Protein AF-A0A2M8NII6-F1 (afdb_monomer_lite)

Radius of gyration: 24.96 Å; chains: 1; bounding box: 70×50×50 Å

Secondary structure (DSSP, 8-state):
-GGGTS-GGG--HHHHHHHHHHHHHHHHHHHHHHHTTSTTHHHHHHHHHHHHHHHHHHHTT--GGGGGS-HHHHHHHHHHHHHHHHHHHHHHHHHHHGGGT--HHHHHHHHHHHHHHHHHHHHHHHHHHHHTTGGGGTS----GGGGHHHHHHHHHHHHHHHHHHHHHHHHHHHHT-S-HHHHHHHHHHHHHHHHS-HHHHHHIIIIIHHHH-GGGGSS-HHHHHHHHHHHHHHHHHHHHHHHH--

Structure (mmCIF, N/CA/C/O backbone):
data_AF-A0A2M8NII6-F1
#
_entry.id   AF-A0A2M8NII6-F1
#
loop_
_atom_site.group_PDB
_atom_site.id
_atom_site.type_symbol
_atom_site.label_atom_id
_atom_site.label_alt_id
_atom_site.label_comp_id
_atom_site.label_asym_id
_atom_site.label_entity_id
_atom_site.label_seq_id
_atom_site.pdbx_PDB_ins_code
_atom_site.Cartn_x
_atom_site.Cartn_y
_atom_site.Cartn_z
_atom_site.occupancy
_atom_site.B_iso_or_equiv
_atom_site.auth_seq_id
_atom_site.auth_comp_id
_atom_site.auth_asym_id
_atom_site.auth_atom_id
_atom_site.pdbx_PDB_model_num
ATOM 1 N N . MET A 1 1 ? 27.270 12.440 -13.859 1.00 38.19 1 MET A N 1
ATOM 2 C CA . MET A 1 1 ? 28.424 11.593 -14.243 1.00 38.19 1 MET A CA 1
ATOM 3 C C . MET A 1 1 ? 28.030 10.166 -14.643 1.00 38.19 1 MET A C 1
ATOM 5 O O . MET A 1 1 ? 28.652 9.638 -15.544 1.00 38.19 1 MET A O 1
ATOM 9 N N . MET A 1 2 ? 26.971 9.567 -14.076 1.00 32.81 2 MET A N 1
ATOM 10 C CA . MET A 1 2 ? 26.449 8.246 -14.499 1.00 32.81 2 MET A CA 1
ATOM 11 C C . MET A 1 2 ? 25.798 8.265 -15.907 1.00 32.81 2 MET A C 1
ATOM 13 O O . MET A 1 2 ? 25.946 7.318 -16.668 1.00 32.81 2 MET A O 1
ATOM 17 N N . LEU A 1 3 ? 25.188 9.396 -16.294 1.00 35.91 3 LEU A N 1
ATOM 18 C CA . LEU A 1 3 ? 24.653 9.671 -17.644 1.00 35.91 3 LEU A CA 1
ATOM 19 C C . LEU A 1 3 ? 25.730 9.808 -18.741 1.00 35.91 3 LEU A C 1
ATOM 21 O O . LEU A 1 3 ? 25.425 9.625 -19.911 1.00 35.91 3 LEU A O 1
ATOM 25 N N . LEU A 1 4 ? 26.981 10.114 -18.371 1.00 36.88 4 LEU A N 1
ATOM 26 C CA . LEU A 1 4 ? 28.088 10.316 -19.321 1.00 36.88 4 LEU A CA 1
ATOM 27 C C . LEU A 1 4 ? 28.862 9.026 -19.634 1.00 36.88 4 LEU A C 1
ATOM 29 O O . LEU A 1 4 ? 29.634 9.011 -20.582 1.00 36.88 4 LEU A O 1
ATOM 33 N N . ILE A 1 5 ? 28.666 7.957 -18.852 1.00 45.66 5 ILE A N 1
ATOM 34 C CA . ILE A 1 5 ? 29.439 6.709 -18.985 1.00 45.66 5 ILE A CA 1
ATOM 35 C C . ILE A 1 5 ? 28.657 5.625 -19.748 1.00 45.66 5 ILE A C 1
ATOM 37 O O . ILE A 1 5 ? 29.276 4.799 -20.407 1.00 45.66 5 ILE A O 1
ATOM 41 N N . TYR A 1 6 ? 27.318 5.624 -19.705 1.00 39.75 6 TYR A N 1
ATOM 42 C CA . TYR A 1 6 ? 26.514 4.512 -20.248 1.00 39.75 6 TYR A CA 1
ATOM 43 C C . TYR A 1 6 ? 25.748 4.801 -21.545 1.00 39.75 6 TYR A C 1
ATOM 45 O O . TYR A 1 6 ? 25.212 3.869 -22.140 1.00 39.75 6 TYR A O 1
ATOM 53 N N . GLY A 1 7 ? 25.704 6.052 -22.014 1.00 37.12 7 GLY A N 1
ATOM 54 C CA . GLY A 1 7 ? 24.855 6.422 -23.148 1.00 37.12 7 GLY A CA 1
ATOM 55 C C . GLY A 1 7 ? 23.359 6.240 -22.844 1.00 37.12 7 GLY A C 1
ATOM 56 O O . GLY A 1 7 ? 22.943 5.493 -21.960 1.00 37.12 7 GLY A O 1
ATOM 57 N N . ALA A 1 8 ? 22.511 6.950 -23.578 1.00 43.69 8 ALA A N 1
ATOM 58 C CA . ALA A 1 8 ? 21.056 6.934 -23.405 1.00 43.69 8 ALA A CA 1
ATOM 59 C C . ALA A 1 8 ? 20.386 5.554 -23.626 1.00 43.69 8 ALA A C 1
ATOM 61 O O . ALA A 1 8 ? 19.213 5.382 -23.309 1.00 43.69 8 ALA A O 1
ATOM 62 N N . ASN A 1 9 ? 21.123 4.554 -24.120 1.00 43.19 9 ASN A N 1
ATOM 63 C CA . ASN A 1 9 ? 20.592 3.272 -24.594 1.00 43.19 9 ASN A CA 1
ATOM 64 C C . ASN A 1 9 ? 20.471 2.173 -23.514 1.00 43.19 9 ASN A C 1
ATOM 66 O O . ASN A 1 9 ? 20.241 1.018 -23.859 1.00 43.19 9 ASN A O 1
ATOM 70 N N . GLY A 1 10 ? 20.635 2.492 -22.221 1.00 49.53 10 GLY A N 1
ATOM 71 C CA . GLY A 1 10 ? 20.706 1.487 -21.140 1.00 49.53 10 GLY A CA 1
ATOM 72 C C . GLY A 1 10 ? 19.879 1.758 -19.876 1.00 49.53 10 GLY A C 1
ATOM 73 O O . GLY A 1 10 ? 19.982 1.002 -18.909 1.00 49.53 10 GLY A O 1
ATOM 74 N N . LEU A 1 11 ? 19.070 2.821 -19.830 1.00 55.56 11 LEU A N 1
ATOM 75 C CA . LEU A 1 11 ? 18.251 3.126 -18.651 1.00 55.56 11 LEU A CA 1
ATOM 76 C C . LEU A 1 11 ? 16.942 2.333 -18.694 1.00 55.56 11 LEU A C 1
ATOM 78 O O . LEU A 1 11 ? 15.955 2.774 -19.268 1.00 55.56 11 LEU A O 1
ATOM 82 N N . SER A 1 12 ? 16.923 1.161 -18.060 1.00 64.81 12 SER A N 1
ATOM 83 C CA . SER A 1 12 ? 15.667 0.442 -17.826 1.00 64.81 12 SER A CA 1
ATOM 84 C C . SER A 1 12 ? 14.739 1.254 -16.906 1.00 64.81 12 SER A C 1
ATOM 86 O O . SER A 1 12 ? 15.209 2.004 -16.043 1.00 64.81 12 SER A O 1
ATOM 88 N N . ALA A 1 13 ? 13.418 1.073 -17.031 1.00 57.84 13 ALA A N 1
ATOM 89 C CA . ALA A 1 13 ? 12.435 1.710 -16.144 1.00 57.84 13 ALA A CA 1
ATOM 90 C C . ALA A 1 13 ? 12.724 1.433 -14.653 1.00 57.84 13 ALA A C 1
ATOM 92 O O . ALA A 1 13 ? 12.541 2.305 -13.803 1.00 57.84 13 ALA A O 1
ATOM 93 N N . LEU A 1 14 ? 13.259 0.245 -14.350 1.00 62.16 14 LEU A N 1
ATOM 94 C CA . LEU A 1 14 ? 13.720 -0.134 -13.017 1.00 62.16 14 LEU A CA 1
ATOM 95 C C . LEU A 1 14 ? 14.895 0.740 -12.552 1.00 62.16 14 LEU A C 1
ATOM 97 O O . LEU A 1 14 ? 14.869 1.264 -11.443 1.00 62.16 14 LEU A O 1
ATOM 101 N N . THR A 1 15 ? 15.904 0.951 -13.399 1.00 65.38 15 THR A N 1
ATOM 102 C CA . THR A 1 15 ? 17.062 1.805 -13.087 1.00 65.38 15 THR A CA 1
ATOM 103 C C . THR A 1 15 ? 16.638 3.253 -12.837 1.00 65.38 15 THR A C 1
ATOM 105 O O . THR A 1 15 ? 17.117 3.881 -11.892 1.00 65.38 15 THR A O 1
ATOM 108 N N . LEU A 1 16 ? 15.700 3.775 -13.631 1.00 66.19 16 LEU A N 1
ATOM 109 C CA . LEU A 1 16 ? 15.151 5.118 -13.441 1.00 66.19 16 LEU A CA 1
ATOM 110 C C . LEU A 1 16 ? 14.383 5.236 -12.114 1.00 66.19 16 LEU A C 1
ATOM 112 O O . LEU A 1 16 ? 14.631 6.163 -11.342 1.00 66.19 16 LEU A O 1
ATOM 116 N N . ALA A 1 17 ? 13.503 4.276 -11.813 1.00 65.75 17 ALA A N 1
ATOM 117 C CA . ALA A 1 17 ? 12.752 4.238 -10.558 1.00 65.75 17 ALA A CA 1
ATOM 118 C C . ALA A 1 17 ? 13.680 4.179 -9.333 1.00 65.75 17 ALA A C 1
ATOM 120 O O . ALA A 1 17 ? 13.477 4.884 -8.345 1.00 65.75 17 ALA A O 1
ATOM 121 N N . LEU A 1 18 ? 14.748 3.388 -9.423 1.00 67.81 18 LEU A N 1
ATOM 122 C CA . LEU A 1 18 ? 15.762 3.258 -8.385 1.00 67.81 18 LEU A CA 1
ATOM 123 C C . LEU A 1 18 ? 16.564 4.552 -8.170 1.00 67.81 18 LEU A C 1
ATOM 125 O O . LEU A 1 18 ? 16.834 4.924 -7.025 1.00 67.81 18 LEU A O 1
ATOM 129 N N . ILE A 1 19 ? 16.901 5.276 -9.242 1.00 72.31 19 ILE A N 1
ATOM 130 C CA . ILE A 1 19 ? 17.541 6.596 -9.149 1.00 72.31 19 ILE A CA 1
ATOM 131 C C . ILE A 1 19 ? 16.606 7.592 -8.458 1.00 72.31 19 ILE A C 1
ATOM 133 O O . ILE A 1 19 ? 17.029 8.259 -7.516 1.00 72.31 19 ILE A O 1
ATOM 137 N N . LEU A 1 20 ? 15.333 7.659 -8.860 1.00 71.38 20 LEU A N 1
ATOM 138 C CA . LEU A 1 20 ? 14.335 8.521 -8.214 1.00 71.38 20 LEU A CA 1
ATOM 139 C C . LEU A 1 20 ? 14.178 8.180 -6.726 1.00 71.38 20 LEU A C 1
ATOM 141 O O . LEU A 1 20 ? 14.131 9.075 -5.884 1.00 71.38 20 LEU A O 1
ATOM 145 N N . ALA A 1 21 ? 14.207 6.897 -6.369 1.00 73.88 21 ALA A N 1
ATOM 146 C CA . ALA A 1 21 ? 14.148 6.477 -4.976 1.00 73.88 21 ALA A CA 1
ATOM 147 C C . ALA A 1 21 ? 15.325 7.017 -4.134 1.00 73.88 21 ALA A C 1
ATOM 149 O O . ALA A 1 21 ? 15.148 7.267 -2.944 1.00 73.88 21 ALA A O 1
ATOM 150 N N . ARG A 1 22 ? 16.523 7.233 -4.706 1.00 76.75 22 ARG A N 1
ATOM 151 C CA . ARG A 1 22 ? 17.685 7.779 -3.963 1.00 76.75 22 ARG A CA 1
ATOM 152 C C . ARG A 1 22 ? 17.477 9.219 -3.556 1.00 76.75 22 ARG A C 1
ATOM 154 O O . ARG A 1 22 ? 17.779 9.606 -2.432 1.00 76.75 22 ARG A O 1
ATOM 161 N N . PHE A 1 23 ? 16.928 10.007 -4.467 1.00 76.94 23 PHE A N 1
ATOM 162 C CA . PHE A 1 23 ? 16.553 11.366 -4.140 1.00 76.94 23 PHE A CA 1
ATOM 163 C C . PHE A 1 23 ? 15.460 11.341 -3.062 1.00 76.94 23 PHE A C 1
ATOM 165 O O . PHE A 1 23 ? 15.526 12.130 -2.118 1.00 76.94 23 PHE A O 1
ATOM 172 N N . ALA A 1 24 ? 14.457 10.447 -3.170 1.00 77.75 24 ALA A N 1
ATOM 173 C CA . ALA A 1 24 ? 13.318 10.398 -2.232 1.00 77.75 24 ALA A CA 1
ATOM 174 C C . ALA A 1 24 ? 13.811 10.124 -0.814 1.00 77.75 24 ALA A C 1
ATOM 176 O O . ALA A 1 24 ? 13.427 10.797 0.145 1.00 77.75 24 ALA A O 1
ATOM 177 N N . TRP A 1 25 ? 14.758 9.200 -0.716 1.00 84.44 25 TRP A N 1
ATOM 178 C CA . TRP A 1 25 ? 15.456 8.856 0.504 1.00 84.44 25 TRP A CA 1
ATOM 179 C C . TRP A 1 25 ? 16.172 10.048 1.170 1.00 84.44 25 TRP A C 1
ATOM 181 O O . TRP A 1 25 ? 16.123 10.171 2.393 1.00 84.44 25 TRP A O 1
ATOM 191 N N . VAL A 1 26 ? 16.748 10.993 0.412 1.00 83.31 26 VAL A N 1
ATOM 192 C CA . VAL A 1 26 ? 17.356 12.218 0.983 1.00 83.31 26 VAL A CA 1
ATOM 193 C C . VAL A 1 26 ? 16.315 13.096 1.692 1.00 83.31 26 VAL A C 1
ATOM 195 O O . VAL A 1 26 ? 16.591 13.647 2.761 1.00 83.31 26 VAL A O 1
ATOM 198 N N . GLY A 1 27 ? 15.100 13.193 1.146 1.00 77.31 27 GLY A N 1
ATOM 199 C CA . GLY A 1 27 ? 13.988 13.896 1.796 1.00 77.31 27 GLY A CA 1
ATOM 200 C C . GLY A 1 27 ? 13.570 13.229 3.111 1.00 77.31 27 GLY A C 1
ATOM 201 O O . GLY A 1 27 ? 13.405 13.902 4.132 1.00 77.31 27 GLY A O 1
ATOM 202 N N . TRP A 1 28 ? 13.490 11.896 3.115 1.00 77.69 28 TRP A N 1
ATOM 203 C CA . TRP A 1 28 ? 13.227 11.111 4.324 1.00 77.69 28 TRP A CA 1
ATOM 204 C C . TRP A 1 28 ? 14.335 11.245 5.369 1.00 77.69 28 TRP A C 1
ATOM 206 O O . TRP A 1 28 ? 14.037 11.335 6.556 1.00 77.69 28 TRP A O 1
ATOM 216 N N . MET A 1 29 ? 15.598 11.339 4.950 1.00 81.25 29 MET A N 1
ATOM 217 C CA . MET A 1 29 ? 16.730 11.599 5.841 1.00 81.25 29 MET A CA 1
ATOM 218 C C . MET A 1 29 ? 16.644 12.958 6.528 1.00 81.25 29 MET A C 1
ATOM 220 O O . MET A 1 29 ? 16.848 13.052 7.739 1.00 81.25 29 MET A O 1
ATOM 224 N N . PHE A 1 30 ? 16.297 14.007 5.782 1.00 82.69 30 PHE A N 1
ATOM 225 C CA . PHE A 1 30 ? 16.064 15.333 6.351 1.00 82.69 30 PHE A CA 1
ATOM 226 C C . PHE A 1 30 ? 14.940 15.305 7.397 1.00 82.69 30 PHE A C 1
ATOM 228 O O . PHE A 1 30 ? 15.119 15.775 8.523 1.00 82.69 30 PHE A O 1
ATOM 235 N N . TYR A 1 31 ? 13.806 14.685 7.057 1.00 77.81 31 TYR A N 1
ATOM 236 C CA . TYR A 1 31 ? 12.663 14.541 7.960 1.00 77.81 31 TYR A CA 1
ATOM 237 C C . TYR A 1 31 ? 12.987 13.702 9.208 1.00 77.81 31 TYR A C 1
ATOM 239 O O . TYR A 1 31 ? 12.616 14.071 10.327 1.00 77.81 31 TYR A O 1
ATOM 247 N N . ALA A 1 32 ? 13.711 12.593 9.047 1.00 80.31 32 ALA A N 1
ATOM 248 C CA . ALA A 1 32 ? 14.165 11.764 10.158 1.00 80.31 32 ALA A CA 1
ATOM 249 C C . ALA A 1 32 ? 15.108 12.548 11.085 1.00 80.31 32 ALA A C 1
ATOM 251 O O . ALA A 1 32 ? 14.956 12.499 12.305 1.00 80.31 32 ALA A O 1
ATOM 252 N N . GLY A 1 33 ? 16.007 13.358 10.515 1.00 82.50 33 GLY A N 1
ATOM 253 C CA . GLY A 1 33 ? 16.862 14.284 11.256 1.00 82.50 33 GLY A CA 1
ATOM 254 C C . GLY A 1 33 ? 16.076 15.280 12.114 1.00 82.50 33 GLY A C 1
ATOM 255 O O . GLY A 1 33 ? 16.355 15.427 13.306 1.00 82.50 33 GLY A O 1
ATOM 256 N N . MET A 1 34 ? 15.030 15.907 11.557 1.00 80.94 34 MET A N 1
ATOM 257 C CA . MET A 1 34 ? 14.148 16.812 12.315 1.00 80.94 34 MET A CA 1
ATOM 258 C C . MET A 1 34 ? 13.532 16.122 13.540 1.00 80.94 34 MET A C 1
ATOM 260 O O . MET A 1 34 ? 13.453 16.711 14.623 1.00 80.94 34 MET A O 1
ATOM 264 N N . ASN A 1 35 ? 13.152 14.852 13.397 1.00 77.81 35 ASN A N 1
ATOM 265 C CA . ASN A 1 35 ? 12.430 14.096 14.416 1.00 77.81 35 ASN A CA 1
ATOM 266 C C . ASN A 1 35 ? 13.320 13.257 15.348 1.00 77.81 35 ASN A C 1
ATOM 268 O O . ASN A 1 35 ? 12.792 12.673 16.288 1.00 77.81 35 ASN A O 1
ATOM 272 N N . ALA A 1 36 ? 14.643 13.238 15.159 1.00 80.69 36 ALA A N 1
ATOM 273 C CA . ALA A 1 36 ? 15.571 12.307 15.815 1.00 80.69 36 ALA A CA 1
ATOM 274 C C . ALA A 1 36 ? 15.535 12.251 17.363 1.00 80.69 36 ALA A C 1
ATOM 276 O O . ALA A 1 36 ? 15.846 11.205 17.921 1.00 80.69 36 ALA A O 1
ATOM 277 N N . ASN A 1 37 ? 15.133 13.321 18.069 1.00 77.31 37 ASN A N 1
ATOM 278 C CA . ASN A 1 37 ? 15.063 13.332 19.547 1.00 77.31 37 ASN A CA 1
ATOM 279 C C . ASN A 1 37 ? 13.667 12.994 20.090 1.00 77.31 37 ASN A C 1
ATOM 281 O O . ASN A 1 37 ? 13.455 13.052 21.299 1.00 77.31 37 ASN A O 1
ATOM 285 N N . ARG A 1 38 ? 12.690 12.693 19.228 1.00 78.25 38 ARG A N 1
ATOM 286 C CA . ARG A 1 38 ? 11.402 12.158 19.683 1.00 78.25 38 ARG A CA 1
ATOM 287 C C . ARG A 1 38 ? 11.586 10.704 20.143 1.00 78.25 38 ARG A C 1
ATOM 289 O O . ARG A 1 38 ? 12.510 10.052 19.659 1.00 78.25 38 ARG A O 1
ATOM 296 N N . PRO A 1 39 ? 10.694 10.158 20.991 1.00 76.81 39 PRO A N 1
ATOM 297 C CA . PRO A 1 39 ? 10.817 8.790 21.513 1.00 76.81 39 PRO A CA 1
ATOM 298 C C . PRO A 1 39 ? 11.000 7.715 20.426 1.00 76.81 39 PRO A C 1
ATOM 300 O O . PRO A 1 39 ? 11.724 6.750 20.626 1.00 76.81 39 PRO A O 1
ATOM 303 N N . TYR A 1 40 ? 10.399 7.920 19.249 1.00 74.12 40 TYR A N 1
ATOM 304 C CA . TYR A 1 40 ? 10.501 7.028 18.083 1.00 74.12 40 TYR A CA 1
ATOM 305 C C . TYR A 1 40 ? 11.499 7.506 17.010 1.00 74.12 40 TYR A C 1
ATOM 307 O O . TYR A 1 40 ? 11.707 6.843 15.996 1.00 74.12 40 TYR A O 1
ATOM 315 N N . GLY A 1 41 ? 12.099 8.683 17.196 1.00 70.12 41 GLY A N 1
ATOM 316 C CA . GLY A 1 41 ? 12.867 9.391 16.174 1.00 70.12 41 GLY A CA 1
ATOM 317 C C . GLY A 1 41 ? 14.231 8.782 15.875 1.00 70.12 41 GLY A C 1
ATOM 318 O O . GLY A 1 41 ? 14.629 8.713 14.714 1.00 70.12 41 GLY A O 1
ATOM 319 N N . SER A 1 42 ? 14.934 8.313 16.904 1.00 73.81 42 SER A N 1
ATOM 320 C CA . SER A 1 42 ? 16.237 7.653 16.764 1.00 73.81 42 SER A CA 1
ATOM 321 C C . SER A 1 42 ? 16.116 6.315 16.031 1.00 73.81 42 SER A C 1
ATOM 323 O O . SER A 1 42 ? 16.909 6.032 15.134 1.00 73.81 42 SER A O 1
ATOM 325 N N . GLY A 1 43 ? 15.072 5.538 16.342 1.00 74.31 43 GLY A N 1
ATOM 326 C CA . GLY A 1 43 ? 14.735 4.301 15.633 1.00 74.31 43 GLY A CA 1
ATOM 327 C C . GLY A 1 43 ? 14.349 4.549 14.173 1.00 74.31 43 GLY A C 1
ATOM 328 O O . GLY A 1 43 ? 14.838 3.857 13.283 1.00 74.31 43 GLY A O 1
ATOM 329 N N . ALA A 1 44 ? 13.545 5.583 13.902 1.00 70.56 44 ALA A N 1
ATOM 330 C CA . ALA A 1 44 ? 13.194 5.972 12.537 1.00 70.56 44 ALA A CA 1
ATOM 331 C C . ALA A 1 44 ? 14.426 6.406 11.722 1.00 70.56 44 ALA A C 1
ATOM 333 O O . ALA A 1 44 ? 14.585 5.982 10.581 1.00 70.56 44 ALA A O 1
ATOM 334 N N . LEU A 1 45 ? 15.333 7.196 12.308 1.00 76.00 45 LEU A N 1
ATOM 335 C CA . LEU A 1 45 ? 16.582 7.597 11.657 1.00 76.00 45 LEU A CA 1
ATOM 336 C C . LEU A 1 45 ? 17.476 6.389 11.348 1.00 76.00 45 LEU A C 1
ATOM 338 O O . LEU A 1 45 ? 17.973 6.276 10.230 1.00 76.00 45 LEU A O 1
ATOM 342 N N . ALA A 1 46 ? 17.639 5.466 12.300 1.00 78.81 46 ALA A N 1
ATOM 343 C CA . ALA A 1 46 ? 18.391 4.230 12.089 1.00 78.81 46 ALA A CA 1
ATOM 344 C C . ALA A 1 46 ? 17.778 3.369 10.969 1.00 78.81 46 ALA A C 1
ATOM 346 O O . ALA A 1 46 ? 18.504 2.874 10.106 1.00 78.81 46 ALA A O 1
ATOM 347 N N . GLY A 1 47 ? 16.447 3.256 10.928 1.00 74.12 47 GLY A N 1
ATOM 348 C CA . GLY A 1 47 ? 15.727 2.555 9.865 1.00 74.12 47 GLY A CA 1
ATOM 349 C C . GLY A 1 47 ? 15.930 3.191 8.487 1.00 74.12 47 GLY A C 1
ATOM 350 O O . GLY A 1 47 ? 16.221 2.489 7.520 1.00 74.12 47 GLY A O 1
ATOM 351 N N . VAL A 1 48 ? 15.855 4.522 8.389 1.00 76.81 48 VAL A N 1
ATOM 352 C CA . VAL A 1 48 ? 16.094 5.242 7.128 1.00 76.81 48 VAL A CA 1
ATOM 353 C C . VAL A 1 48 ? 17.558 5.103 6.685 1.00 76.81 48 VAL A C 1
ATOM 355 O O . VAL A 1 48 ? 17.801 4.878 5.501 1.00 76.81 48 VAL A O 1
ATOM 358 N N . ILE A 1 49 ? 18.540 5.138 7.598 1.00 81.69 49 ILE A N 1
ATOM 359 C CA . ILE A 1 49 ? 19.952 4.832 7.280 1.00 81.69 49 ILE A CA 1
ATOM 360 C C . ILE A 1 49 ? 20.085 3.420 6.698 1.00 81.69 49 ILE A C 1
ATOM 362 O O . ILE A 1 49 ? 20.660 3.262 5.620 1.00 81.69 49 ILE A O 1
ATOM 366 N N . ALA A 1 50 ? 19.527 2.411 7.371 1.00 80.06 50 ALA A N 1
ATOM 367 C CA . ALA A 1 50 ? 19.605 1.019 6.934 1.00 80.06 50 ALA A CA 1
ATOM 368 C C . ALA A 1 50 ? 18.992 0.817 5.538 1.00 80.06 50 ALA A C 1
ATOM 370 O O . ALA A 1 50 ? 19.613 0.195 4.677 1.00 80.06 50 ALA A O 1
ATOM 371 N N . LEU A 1 51 ? 17.826 1.421 5.277 1.00 74.81 51 LEU A N 1
ATOM 372 C CA . LEU A 1 51 ? 17.185 1.399 3.959 1.00 74.81 51 LEU A CA 1
ATOM 373 C C . LEU A 1 51 ? 18.073 2.008 2.868 1.00 74.81 51 LEU A C 1
ATOM 375 O O . LEU A 1 51 ? 18.147 1.463 1.771 1.00 74.81 51 LEU A O 1
ATOM 379 N N . GLY A 1 52 ? 18.790 3.092 3.167 1.00 76.75 52 GLY A N 1
ATOM 380 C CA . GLY A 1 52 ? 19.702 3.727 2.211 1.00 76.75 52 GLY A CA 1
ATOM 381 C C . GLY A 1 52 ? 20.931 2.894 1.878 1.00 76.75 52 GLY A C 1
ATOM 382 O O . GLY A 1 52 ? 21.384 2.885 0.732 1.00 76.75 52 GLY A O 1
ATOM 383 N N . VAL A 1 53 ? 21.457 2.161 2.863 1.00 79.94 53 VAL A N 1
ATOM 384 C CA . VAL A 1 53 ? 22.558 1.211 2.654 1.00 79.94 53 VAL A CA 1
ATOM 385 C C . VAL A 1 53 ? 22.091 0.052 1.775 1.00 79.94 53 VAL A C 1
ATOM 387 O O . VAL A 1 53 ? 22.718 -0.224 0.755 1.00 79.94 53 VAL A O 1
ATOM 390 N N . VAL A 1 54 ? 20.951 -0.564 2.106 1.00 78.38 54 VAL A N 1
ATOM 391 C CA . VAL A 1 54 ? 20.357 -1.657 1.315 1.00 78.38 54 VAL A CA 1
ATOM 392 C C . VAL A 1 54 ? 20.065 -1.201 -0.113 1.00 78.38 54 VAL A C 1
ATOM 394 O O . VAL A 1 54 ? 20.425 -1.872 -1.075 1.00 78.38 54 VAL A O 1
ATOM 397 N N . GLN A 1 55 ? 19.477 -0.019 -0.272 1.00 71.19 55 GLN A N 1
ATOM 398 C CA . GLN A 1 55 ? 19.209 0.559 -1.579 1.00 71.19 55 GLN A CA 1
ATOM 399 C C . GLN A 1 55 ? 20.505 0.825 -2.362 1.00 71.19 55 GLN A C 1
ATOM 401 O O . GLN A 1 55 ? 20.570 0.540 -3.553 1.00 71.19 55 GLN A O 1
ATOM 406 N N . SER A 1 56 ? 21.556 1.341 -1.723 1.00 76.50 56 SER A N 1
ATOM 407 C CA . SER A 1 56 ? 22.848 1.560 -2.390 1.00 76.50 56 SER A CA 1
ATOM 408 C C . SER A 1 56 ? 23.458 0.249 -2.881 1.00 76.50 56 SER A C 1
ATOM 410 O O . SER A 1 56 ? 23.986 0.210 -3.992 1.00 76.50 56 SER A O 1
ATOM 412 N N . ILE A 1 57 ? 23.303 -0.823 -2.100 1.00 74.50 57 ILE A N 1
ATOM 413 C CA . ILE A 1 57 ? 23.746 -2.167 -2.466 1.00 74.50 57 ILE A CA 1
ATOM 414 C C . ILE A 1 57 ? 22.999 -2.686 -3.697 1.00 74.50 57 ILE A C 1
ATOM 416 O O . ILE A 1 57 ? 23.632 -3.134 -4.651 1.00 74.50 57 ILE A O 1
ATOM 420 N N . LEU A 1 58 ? 21.670 -2.575 -3.699 1.00 69.00 58 LEU A N 1
ATOM 421 C CA . LEU A 1 58 ? 20.821 -3.063 -4.787 1.00 69.00 58 LEU A CA 1
ATOM 422 C C . LEU A 1 58 ? 21.004 -2.266 -6.086 1.00 69.00 58 LEU A C 1
ATOM 424 O O . LEU A 1 58 ? 21.008 -2.846 -7.163 1.00 69.00 58 LEU A O 1
ATOM 428 N N . ILE A 1 59 ? 21.162 -0.942 -6.005 1.00 70.00 59 ILE A N 1
ATOM 429 C CA . ILE A 1 59 ? 21.229 -0.083 -7.200 1.00 70.00 59 ILE A CA 1
ATOM 430 C C . ILE A 1 59 ? 22.590 -0.161 -7.884 1.00 70.00 59 ILE A C 1
ATOM 432 O O . ILE A 1 59 ? 22.658 -0.188 -9.110 1.00 70.00 59 ILE A O 1
ATOM 436 N N . GLU A 1 60 ? 23.674 -0.174 -7.109 1.00 73.94 60 GLU A N 1
ATOM 437 C CA . GLU A 1 60 ? 25.023 -0.270 -7.678 1.00 73.94 60 GLU A CA 1
ATOM 438 C C . GLU A 1 60 ? 25.475 -1.726 -7.867 1.00 73.94 60 GLU A C 1
ATOM 440 O O . GLU A 1 60 ? 26.604 -1.964 -8.294 1.00 73.94 60 GLU A O 1
ATOM 445 N N . ASN A 1 61 ? 24.617 -2.709 -7.561 1.00 74.19 61 ASN A N 1
ATOM 446 C CA . ASN A 1 61 ? 24.965 -4.132 -7.546 1.00 74.19 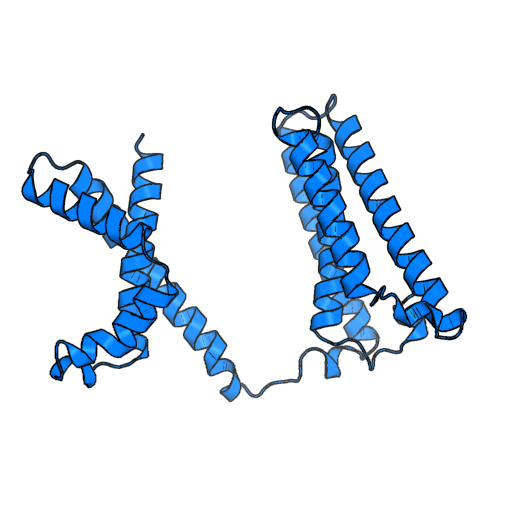61 ASN A CA 1
ATOM 447 C C . ASN A 1 61 ? 26.252 -4.398 -6.737 1.00 74.19 61 ASN A C 1
ATOM 449 O O . ASN A 1 61 ? 27.170 -5.082 -7.201 1.00 74.19 61 ASN A O 1
ATOM 453 N N . VAL A 1 62 ? 26.328 -3.819 -5.532 1.00 76.25 62 VAL A N 1
ATOM 454 C CA . VAL A 1 62 ? 27.457 -3.940 -4.592 1.00 76.25 62 VAL A CA 1
ATOM 455 C C . VAL A 1 62 ? 27.438 -5.349 -3.985 1.00 76.25 62 VAL A C 1
ATOM 457 O O . VAL A 1 62 ? 26.936 -5.560 -2.887 1.00 76.25 62 VAL A O 1
ATOM 460 N N . THR A 1 63 ? 27.940 -6.337 -4.718 1.00 78.88 63 THR A N 1
ATOM 461 C CA . THR A 1 63 ? 28.038 -7.745 -4.300 1.00 78.88 63 THR A CA 1
ATOM 462 C C . THR A 1 63 ? 29.482 -8.166 -4.018 1.00 78.88 63 THR A C 1
ATOM 464 O O . THR A 1 63 ? 30.425 -7.519 -4.468 1.00 78.88 63 THR A O 1
ATOM 467 N N . LEU A 1 64 ? 29.679 -9.265 -3.281 1.00 75.94 64 LEU A N 1
ATOM 468 C CA . LEU A 1 64 ? 31.023 -9.783 -2.977 1.00 75.94 64 LEU A CA 1
ATOM 469 C C . LEU A 1 64 ? 31.820 -10.121 -4.251 1.00 75.94 64 LEU A C 1
ATOM 471 O O . LEU A 1 64 ? 33.027 -9.893 -4.299 1.00 75.94 64 LEU A O 1
ATOM 475 N N . ASP A 1 65 ? 31.129 -10.540 -5.310 1.00 79.50 65 ASP A N 1
ATOM 476 C CA . ASP A 1 65 ? 31.726 -10.873 -6.606 1.00 79.50 65 ASP A CA 1
ATOM 477 C C . ASP A 1 65 ? 32.198 -9.638 -7.389 1.00 79.50 65 ASP A C 1
ATOM 479 O O . ASP A 1 65 ? 32.907 -9.763 -8.384 1.00 79.50 65 ASP A O 1
ATOM 483 N N . MET A 1 66 ? 31.869 -8.412 -6.958 1.00 80.12 66 MET A N 1
ATOM 484 C CA . MET A 1 66 ? 32.319 -7.209 -7.671 1.00 80.12 66 MET A CA 1
ATOM 485 C C . MET A 1 66 ? 33.843 -7.075 -7.676 1.00 80.12 66 MET A C 1
ATOM 487 O O . MET A 1 66 ? 34.407 -6.500 -8.605 1.00 80.12 66 MET A O 1
ATOM 491 N N . PHE A 1 67 ? 34.505 -7.562 -6.622 1.00 83.12 67 PHE A N 1
ATOM 492 C CA . PHE A 1 67 ? 35.947 -7.410 -6.449 1.00 83.12 67 PHE A CA 1
ATOM 493 C C . PHE A 1 67 ? 36.735 -8.350 -7.363 1.00 83.12 67 PHE A C 1
ATOM 495 O O . PHE A 1 67 ? 37.939 -8.169 -7.523 1.00 83.12 67 PHE A O 1
ATOM 502 N N . SER A 1 68 ? 36.059 -9.309 -8.006 1.00 86.50 68 SER A N 1
ATOM 503 C CA . SER A 1 68 ? 36.643 -10.119 -9.072 1.00 86.50 68 SER A CA 1
ATOM 504 C C . SER A 1 68 ? 36.708 -9.374 -10.414 1.00 86.50 68 SER A C 1
ATOM 506 O O . SER A 1 68 ? 37.300 -9.884 -11.362 1.00 86.50 68 SER A O 1
ATOM 508 N N . GLN A 1 69 ? 36.083 -8.196 -10.524 1.00 86.94 69 GLN A N 1
ATOM 509 C CA . GLN A 1 69 ? 36.050 -7.378 -11.738 1.00 86.94 69 GLN A CA 1
ATOM 510 C C . GLN A 1 69 ? 37.145 -6.293 -11.722 1.00 86.94 69 GLN A C 1
ATOM 512 O O . GLN A 1 69 ? 37.610 -5.890 -10.650 1.00 86.94 69 GLN A O 1
ATOM 517 N N . PRO A 1 70 ? 37.545 -5.759 -12.894 1.00 90.31 70 PRO A N 1
ATOM 518 C CA . PRO A 1 70 ? 38.507 -4.663 -12.976 1.00 90.31 70 PRO A CA 1
ATOM 519 C C . PRO A 1 70 ? 38.095 -3.438 -12.145 1.00 90.31 70 PRO A C 1
ATOM 521 O O . PRO A 1 70 ? 36.918 -3.081 -12.071 1.00 90.31 70 PRO A O 1
ATOM 524 N N . ILE A 1 71 ? 39.083 -2.739 -11.573 1.00 82.31 71 ILE A N 1
ATOM 525 C CA . ILE A 1 71 ? 38.854 -1.609 -10.652 1.00 82.31 71 ILE A CA 1
ATOM 526 C C . ILE A 1 71 ? 38.007 -0.482 -11.250 1.00 82.31 71 ILE A C 1
ATOM 528 O O . ILE A 1 71 ? 37.189 0.113 -10.552 1.00 82.31 71 ILE A O 1
ATOM 532 N N . GLY A 1 72 ? 38.126 -0.234 -12.557 1.00 79.75 72 GLY A N 1
ATOM 533 C CA . GLY A 1 72 ? 37.320 0.767 -13.261 1.00 79.75 72 GLY A CA 1
ATOM 534 C C . GLY A 1 72 ? 35.815 0.476 -13.254 1.00 79.75 72 GLY A C 1
ATOM 535 O O . GLY A 1 72 ? 35.019 1.390 -13.451 1.00 79.75 72 GLY A O 1
ATOM 536 N N . THR A 1 73 ? 35.412 -0.768 -12.987 1.00 77.88 73 THR A N 1
ATOM 537 C CA . THR A 1 73 ? 34.010 -1.199 -13.003 1.00 77.88 73 THR A CA 1
ATOM 538 C C . THR A 1 73 ? 33.337 -1.025 -11.642 1.00 77.88 73 THR A C 1
ATOM 540 O O . THR A 1 73 ? 32.189 -0.581 -11.584 1.00 77.88 73 THR A O 1
ATOM 543 N N . TRP A 1 74 ? 34.028 -1.340 -10.541 1.00 82.06 74 TRP A N 1
ATOM 544 C CA . TRP A 1 74 ? 33.451 -1.283 -9.191 1.00 82.06 74 TRP A CA 1
ATOM 545 C C . TRP A 1 74 ? 33.806 -0.011 -8.410 1.00 82.06 74 TRP A C 1
ATOM 547 O O . TRP A 1 74 ? 33.019 0.424 -7.569 1.00 82.06 74 TRP A O 1
ATOM 557 N N . LEU A 1 75 ? 34.935 0.645 -8.694 1.00 81.38 75 LEU A N 1
ATOM 558 C CA . LEU A 1 75 ? 35.345 1.845 -7.957 1.00 81.38 75 LEU A CA 1
ATOM 559 C C . LEU A 1 75 ? 34.339 3.009 -8.096 1.00 81.38 75 LEU A C 1
ATOM 561 O O . LEU A 1 75 ? 33.964 3.582 -7.070 1.00 81.38 75 LEU A O 1
ATOM 565 N N . PRO A 1 76 ? 33.811 3.337 -9.296 1.00 82.44 76 PRO A N 1
ATOM 566 C CA . PRO A 1 76 ? 32.806 4.395 -9.434 1.00 82.44 76 PRO A CA 1
ATOM 567 C C . PRO A 1 76 ? 31.503 4.100 -8.679 1.00 82.44 76 PRO A C 1
ATOM 569 O O . PRO A 1 76 ? 30.872 5.023 -8.165 1.00 82.44 76 PRO A O 1
ATOM 572 N N . ARG A 1 77 ? 31.128 2.817 -8.588 1.00 80.88 77 ARG A N 1
ATOM 573 C CA . ARG A 1 77 ? 29.934 2.318 -7.888 1.00 80.88 77 ARG A CA 1
ATOM 574 C C . ARG A 1 77 ? 30.047 2.474 -6.371 1.00 80.88 77 ARG A C 1
ATOM 576 O O . ARG A 1 77 ? 29.090 2.855 -5.705 1.00 80.88 77 ARG A O 1
ATOM 583 N N . LEU A 1 78 ? 31.234 2.236 -5.810 1.00 82.56 78 LEU A N 1
ATOM 584 C CA . LEU A 1 78 ? 31.487 2.516 -4.395 1.00 82.56 78 LEU A CA 1
ATOM 585 C C . LEU A 1 78 ? 31.483 4.020 -4.118 1.00 82.56 78 LEU A C 1
ATOM 587 O O . LEU A 1 78 ? 30.837 4.465 -3.171 1.00 82.56 78 LEU A O 1
ATOM 591 N N . ILE A 1 79 ? 32.150 4.815 -4.961 1.00 83.56 79 ILE A N 1
ATOM 592 C CA . ILE A 1 79 ? 32.188 6.277 -4.811 1.00 83.56 79 ILE A CA 1
ATOM 593 C C . ILE A 1 79 ? 30.770 6.862 -4.825 1.00 83.56 79 ILE A C 1
ATOM 595 O O . ILE A 1 79 ? 30.451 7.701 -3.983 1.00 83.56 79 ILE A O 1
ATOM 599 N N . SER A 1 80 ? 29.898 6.410 -5.733 1.00 79.62 80 SER A N 1
ATOM 600 C CA . SER A 1 80 ? 28.507 6.869 -5.775 1.00 79.62 80 SER A CA 1
ATOM 601 C C . SER A 1 80 ? 27.716 6.441 -4.535 1.00 79.62 80 SER A C 1
ATOM 603 O O . SER A 1 80 ? 27.008 7.275 -3.969 1.00 79.62 80 SER A O 1
ATOM 605 N N . ALA A 1 81 ? 27.854 5.195 -4.068 1.00 82.94 81 ALA A N 1
ATOM 606 C CA . ALA A 1 81 ? 27.198 4.717 -2.849 1.00 82.94 81 ALA A CA 1
ATOM 607 C C . ALA A 1 81 ? 27.590 5.559 -1.620 1.00 82.94 81 ALA A C 1
ATOM 609 O O . ALA A 1 81 ? 26.722 6.040 -0.886 1.00 82.94 81 ALA A O 1
ATOM 610 N N . PHE A 1 82 ? 28.886 5.821 -1.432 1.00 84.75 82 PHE A N 1
ATOM 611 C CA . PHE A 1 82 ? 29.371 6.667 -0.339 1.00 84.75 82 PHE A CA 1
ATOM 612 C C . PHE A 1 82 ? 28.941 8.130 -0.486 1.00 84.75 82 PHE A C 1
ATOM 614 O O . PHE A 1 82 ? 28.583 8.759 0.511 1.00 84.75 82 PHE A O 1
ATOM 621 N N . ALA A 1 83 ? 28.916 8.670 -1.707 1.00 85.19 83 ALA A N 1
ATOM 622 C CA . ALA A 1 83 ? 28.439 10.027 -1.959 1.00 85.19 83 ALA A CA 1
ATOM 623 C C . ALA A 1 83 ? 26.963 10.189 -1.564 1.00 85.19 83 ALA A C 1
ATOM 625 O O . ALA A 1 83 ? 26.610 11.148 -0.877 1.00 85.19 83 ALA A O 1
ATOM 626 N N . TRP A 1 84 ? 26.108 9.229 -1.928 1.00 82.62 84 TRP A N 1
ATOM 627 C CA . TRP A 1 84 ? 24.693 9.244 -1.551 1.00 82.62 84 TRP A CA 1
ATOM 628 C C . TRP A 1 84 ? 24.492 9.127 -0.043 1.00 82.62 84 TRP A C 1
ATOM 630 O O . TRP A 1 84 ? 23.730 9.911 0.524 1.00 82.62 84 TRP A O 1
ATOM 640 N N . LEU A 1 85 ? 25.226 8.237 0.630 1.00 84.75 85 LEU A N 1
ATOM 641 C CA . LEU A 1 85 ? 25.209 8.157 2.093 1.00 84.75 85 LEU A CA 1
ATOM 642 C C . LEU A 1 85 ? 25.641 9.480 2.740 1.00 84.75 85 LEU A C 1
ATOM 644 O O . LEU A 1 85 ? 24.987 9.951 3.672 1.00 84.75 85 LEU A O 1
ATOM 648 N N . GLY A 1 86 ? 26.684 10.123 2.209 1.00 84.88 86 GLY A N 1
ATOM 649 C CA . GLY A 1 86 ? 27.148 11.435 2.661 1.00 84.88 86 GLY A CA 1
ATOM 650 C C . GLY A 1 86 ? 26.085 12.529 2.520 1.00 84.88 86 GLY A C 1
ATOM 651 O O . GLY A 1 86 ? 25.849 13.281 3.468 1.00 84.88 86 GLY A O 1
ATOM 652 N N . ILE A 1 87 ? 25.392 12.581 1.378 1.00 85.69 87 ILE A N 1
ATOM 653 C CA . ILE A 1 87 ? 24.281 13.517 1.134 1.00 85.69 87 ILE A CA 1
ATOM 654 C C . ILE A 1 87 ? 23.133 13.266 2.121 1.00 85.69 87 ILE A C 1
ATOM 656 O O . ILE A 1 87 ? 22.603 14.217 2.697 1.00 85.69 87 ILE A O 1
ATOM 660 N N . GLY A 1 88 ? 22.779 12.002 2.369 1.00 83.88 88 GLY A N 1
ATOM 661 C CA . GLY A 1 88 ? 21.749 11.631 3.343 1.00 83.88 88 GLY A CA 1
ATOM 662 C C . GLY A 1 88 ? 22.098 12.060 4.769 1.00 83.88 88 GLY A C 1
ATOM 663 O O . GLY A 1 88 ? 21.289 12.697 5.441 1.00 83.88 88 GLY A O 1
ATOM 664 N N . VAL A 1 89 ? 23.328 11.796 5.220 1.00 85.88 89 VAL A N 1
ATOM 665 C CA . VAL A 1 89 ? 23.809 12.224 6.547 1.00 85.88 89 VAL A CA 1
ATOM 666 C C . VAL A 1 89 ? 23.829 13.748 6.662 1.00 85.88 89 VAL A C 1
ATOM 668 O O . VAL A 1 89 ? 23.430 14.298 7.690 1.00 85.88 89 VAL A O 1
ATOM 671 N N . PHE A 1 90 ? 24.254 14.453 5.612 1.00 85.81 90 PHE A N 1
ATOM 672 C CA . PHE A 1 90 ? 24.215 15.912 5.573 1.00 85.81 90 PHE A CA 1
ATOM 673 C C . PHE A 1 90 ? 22.780 16.447 5.683 1.00 85.81 90 PHE A C 1
ATOM 675 O O . PHE A 1 90 ? 22.523 17.357 6.475 1.00 85.81 90 PHE A O 1
ATOM 682 N N . ALA A 1 91 ? 21.836 15.850 4.953 1.00 83.25 91 ALA A N 1
ATOM 683 C CA . ALA A 1 91 ? 20.421 16.192 5.023 1.00 83.25 91 ALA A CA 1
ATOM 684 C C . ALA A 1 91 ? 19.846 15.944 6.428 1.00 83.25 91 ALA A C 1
ATOM 686 O O . ALA A 1 91 ? 19.201 16.830 6.986 1.00 83.25 91 ALA A O 1
ATOM 687 N N . ALA A 1 92 ? 20.153 14.804 7.053 1.00 83.94 92 ALA A N 1
ATOM 688 C CA . ALA A 1 92 ? 19.733 14.500 8.421 1.00 83.94 92 ALA A CA 1
ATOM 689 C C . ALA A 1 92 ? 20.299 15.499 9.446 1.00 83.94 92 ALA A C 1
ATOM 691 O O . ALA A 1 92 ? 19.567 15.990 10.306 1.00 83.94 92 ALA A O 1
ATOM 692 N N . ARG A 1 93 ? 21.580 15.879 9.326 1.00 84.06 93 ARG A N 1
ATOM 693 C CA . ARG A 1 93 ? 22.202 16.908 10.182 1.00 84.06 93 ARG A CA 1
ATOM 694 C C . ARG A 1 93 ? 21.542 18.274 10.006 1.00 84.06 93 ARG A C 1
ATOM 696 O O . ARG A 1 93 ? 21.272 18.959 10.991 1.00 84.06 93 ARG A O 1
ATOM 703 N N . ARG A 1 94 ? 21.241 18.668 8.765 1.00 82.75 94 ARG A N 1
ATOM 704 C CA . ARG A 1 94 ? 20.499 19.906 8.477 1.00 82.75 94 ARG A CA 1
ATOM 705 C C . ARG A 1 94 ? 19.093 19.873 9.072 1.00 82.75 94 ARG A C 1
ATOM 707 O O . ARG A 1 94 ? 18.684 20.867 9.661 1.00 82.75 94 ARG A O 1
ATOM 714 N N . GLY A 1 95 ? 18.396 18.741 8.981 1.00 77.75 95 GLY A N 1
ATOM 715 C CA . GLY A 1 95 ? 17.086 18.546 9.601 1.00 77.75 95 GLY A CA 1
ATOM 716 C C . GLY A 1 95 ? 17.132 18.659 11.126 1.00 77.75 95 GLY A C 1
ATOM 717 O O . GLY A 1 95 ? 16.317 19.364 11.717 1.00 77.75 95 GLY A O 1
ATOM 718 N N . ALA A 1 96 ? 18.124 18.037 11.770 1.00 80.44 96 ALA A N 1
ATOM 719 C CA . ALA A 1 96 ? 18.308 18.108 13.221 1.00 80.44 96 ALA A CA 1
ATOM 720 C C . ALA A 1 96 ? 18.567 19.545 13.711 1.00 80.44 96 ALA A C 1
ATOM 722 O O . ALA A 1 96 ? 17.984 19.972 14.708 1.00 80.44 96 ALA A O 1
ATOM 723 N N . ASN A 1 97 ? 19.377 20.311 12.973 1.00 78.75 97 ASN A N 1
ATOM 724 C CA . ASN A 1 97 ? 19.700 21.706 13.293 1.00 78.75 97 ASN A CA 1
ATOM 725 C C . ASN A 1 97 ? 18.555 22.685 12.980 1.00 78.75 97 ASN A C 1
ATOM 727 O O . ASN A 1 97 ? 18.477 23.747 13.588 1.00 78.75 97 ASN A O 1
ATOM 731 N N . ALA A 1 98 ? 17.642 22.336 12.068 1.00 70.06 98 ALA A N 1
ATOM 732 C CA . ALA A 1 98 ? 16.470 23.151 11.742 1.00 70.06 98 ALA A CA 1
ATOM 733 C C . ALA A 1 98 ? 15.389 23.133 12.844 1.00 70.06 98 ALA A C 1
ATOM 735 O O . ALA A 1 98 ? 14.422 23.889 12.774 1.00 70.06 98 ALA A O 1
ATOM 736 N N . ARG A 1 99 ? 15.538 22.295 13.880 1.00 64.50 99 ARG A N 1
ATOM 737 C CA . ARG A 1 99 ? 14.509 22.056 14.900 1.00 64.50 99 ARG A CA 1
ATOM 738 C C . ARG A 1 99 ? 14.154 23.288 15.743 1.00 64.50 99 ARG A C 1
ATOM 740 O O . ARG A 1 99 ? 12.995 23.438 16.108 1.00 64.50 99 ARG A O 1
ATOM 747 N N . SER A 1 100 ? 15.116 24.155 16.060 1.00 57.75 100 SER A N 1
ATOM 748 C CA . SER A 1 100 ? 14.892 25.313 16.945 1.00 57.75 100 SER A CA 1
ATOM 749 C C . SER A 1 100 ? 14.303 26.541 16.240 1.00 57.75 100 SER A C 1
ATOM 751 O O . SER A 1 100 ? 13.844 27.458 16.913 1.00 57.75 100 SER A O 1
ATOM 753 N N . ALA A 1 101 ? 14.291 26.567 14.902 1.00 56.41 101 ALA A N 1
ATOM 754 C CA . ALA A 1 101 ? 13.903 27.739 14.110 1.00 56.41 101 ALA A CA 1
ATOM 755 C C . ALA A 1 101 ? 12.507 27.637 13.464 1.00 56.41 101 ALA A C 1
ATOM 757 O O . ALA A 1 101 ? 12.014 28.607 12.887 1.00 56.41 101 ALA A O 1
ATOM 758 N N . VAL A 1 102 ? 11.856 26.473 13.518 1.00 54.56 102 VAL A N 1
ATOM 759 C CA . VAL A 1 102 ? 10.687 26.188 12.677 1.00 54.56 102 VAL A CA 1
ATOM 760 C C . VAL A 1 102 ? 9.398 26.219 13.503 1.00 54.56 102 VAL A C 1
ATOM 762 O O . VAL A 1 102 ? 8.978 25.224 14.083 1.00 54.56 102 VAL A O 1
ATOM 765 N N . ARG A 1 103 ? 8.731 27.382 13.502 1.00 59.91 103 ARG A N 1
ATOM 766 C CA . ARG A 1 103 ? 7.270 27.477 13.699 1.00 59.91 103 ARG A CA 1
ATOM 767 C C . ARG A 1 103 ? 6.578 26.592 12.650 1.00 59.91 103 ARG A C 1
ATOM 769 O O . ARG A 1 103 ? 7.016 26.572 11.502 1.00 59.91 103 ARG A O 1
ATOM 776 N N . GLU A 1 104 ? 5.481 25.922 13.001 1.00 59.94 104 GLU A N 1
ATOM 777 C CA . GLU A 1 104 ? 4.738 24.975 12.137 1.00 59.94 104 GLU A CA 1
ATOM 778 C C . GLU A 1 104 ? 4.431 25.515 10.718 1.00 59.94 104 GLU A C 1
ATOM 780 O O . GLU A 1 104 ? 4.475 24.772 9.738 1.00 59.94 104 GLU A O 1
ATOM 785 N N . ALA A 1 105 ? 4.248 26.832 10.567 1.00 56.78 105 ALA A N 1
ATOM 786 C CA . ALA A 1 105 ? 4.048 27.496 9.274 1.00 56.78 105 ALA A CA 1
ATOM 787 C C . ALA A 1 105 ? 5.274 27.458 8.329 1.00 56.78 105 ALA A C 1
ATOM 789 O O . ALA A 1 105 ? 5.117 27.459 7.108 1.00 56.78 105 ALA A O 1
ATOM 790 N N . ILE A 1 106 ? 6.499 27.417 8.865 1.00 59.25 106 ILE A N 1
ATOM 791 C CA . ILE A 1 106 ? 7.739 27.295 8.079 1.00 59.25 106 ILE A CA 1
ATOM 792 C C . ILE A 1 106 ? 7.960 25.832 7.664 1.00 59.25 106 ILE A C 1
ATOM 794 O O . ILE A 1 106 ? 8.448 25.592 6.562 1.00 59.25 106 ILE A O 1
ATOM 798 N N . ALA A 1 107 ? 7.531 24.857 8.477 1.00 56.84 107 ALA A N 1
ATOM 799 C CA . ALA A 1 107 ? 7.604 23.433 8.133 1.00 56.84 107 ALA A CA 1
ATOM 800 C C . ALA A 1 107 ? 6.735 23.107 6.911 1.00 56.84 107 ALA A C 1
ATOM 802 O O . ALA A 1 107 ? 7.201 22.450 5.983 1.00 56.84 107 ALA A O 1
ATOM 803 N N . LEU A 1 108 ? 5.505 23.630 6.866 1.00 56.12 108 LEU A N 1
ATOM 804 C CA . LEU A 1 108 ? 4.614 23.464 5.716 1.00 56.12 108 LEU A CA 1
ATOM 805 C C . LEU A 1 108 ? 5.206 24.096 4.446 1.00 56.12 108 LEU A C 1
ATOM 807 O O . LEU A 1 108 ? 5.220 23.469 3.392 1.00 56.12 108 LEU A O 1
ATOM 811 N N . ARG A 1 109 ? 5.761 25.312 4.549 1.00 60.66 109 ARG A N 1
ATOM 812 C CA . ARG A 1 109 ? 6.433 25.994 3.427 1.00 60.66 109 ARG A CA 1
ATOM 813 C C . ARG A 1 109 ? 7.680 25.249 2.952 1.00 60.66 109 ARG A C 1
ATOM 815 O O . ARG A 1 109 ? 7.924 25.198 1.752 1.00 60.66 109 ARG A O 1
ATOM 822 N N . ALA A 1 110 ? 8.439 24.647 3.865 1.00 59.44 110 ALA A N 1
ATOM 823 C CA . ALA A 1 110 ? 9.596 23.822 3.536 1.00 59.44 110 ALA A CA 1
ATOM 824 C C . ALA A 1 110 ? 9.191 22.502 2.862 1.00 59.44 110 ALA A C 1
ATOM 826 O O . ALA A 1 110 ? 9.852 22.092 1.916 1.00 59.44 110 ALA A O 1
ATOM 827 N N . LEU A 1 111 ? 8.092 21.870 3.287 1.00 59.25 111 LEU A N 1
ATOM 828 C CA . LEU A 1 111 ? 7.544 20.669 2.645 1.00 59.25 111 LEU A CA 1
ATOM 829 C C . LEU A 1 111 ? 7.001 20.966 1.245 1.00 59.25 111 LEU A C 1
ATOM 831 O O . LEU A 1 111 ? 7.310 20.237 0.307 1.00 59.25 111 LEU A O 1
ATOM 835 N N . ILE A 1 112 ? 6.252 22.060 1.087 1.00 68.12 112 ILE A N 1
ATOM 836 C CA . ILE A 1 112 ? 5.774 22.522 -0.223 1.00 68.12 112 ILE A CA 1
ATOM 837 C C . ILE A 1 112 ? 6.969 22.872 -1.115 1.00 68.12 112 ILE A C 1
ATOM 839 O O . ILE A 1 112 ? 7.038 22.413 -2.249 1.00 68.12 112 ILE A O 1
ATOM 843 N N . GLY A 1 113 ? 7.945 23.621 -0.595 1.00 68.12 113 GLY A N 1
ATOM 844 C CA . GLY A 1 113 ? 9.167 23.968 -1.318 1.00 68.12 113 GLY A CA 1
ATOM 845 C C . GLY A 1 113 ? 9.960 22.734 -1.745 1.00 68.12 113 GLY A C 1
ATOM 846 O O . GLY A 1 113 ? 10.359 22.636 -2.900 1.00 68.12 113 GLY A O 1
ATOM 847 N N . ALA A 1 114 ? 10.120 21.753 -0.856 1.00 66.00 114 ALA A N 1
ATOM 848 C CA . ALA A 1 114 ? 10.752 20.480 -1.176 1.00 66.00 114 ALA A CA 1
ATOM 849 C C . ALA A 1 114 ? 9.967 19.711 -2.247 1.00 66.00 114 ALA A C 1
ATOM 851 O O . ALA A 1 114 ? 10.582 19.201 -3.176 1.00 66.00 114 ALA A O 1
ATOM 852 N N . GLY A 1 115 ? 8.632 19.675 -2.164 1.00 67.19 115 GLY A N 1
ATOM 853 C CA . GLY A 1 115 ? 7.761 19.056 -3.166 1.00 67.19 115 GLY A CA 1
ATOM 854 C C . GLY A 1 115 ? 7.852 19.722 -4.544 1.00 67.19 115 GLY A C 1
ATOM 855 O O . GLY A 1 115 ? 7.918 19.036 -5.561 1.00 67.19 115 GLY A O 1
ATOM 856 N N . LEU A 1 116 ? 7.931 21.054 -4.591 1.00 74.50 116 LEU A N 1
ATOM 857 C CA . LEU A 1 116 ? 8.097 21.816 -5.832 1.00 74.50 116 LEU A CA 1
ATOM 858 C C . LEU A 1 116 ? 9.485 21.620 -6.447 1.00 74.50 116 LEU A C 1
ATOM 860 O O . LEU A 1 116 ? 9.592 21.397 -7.650 1.00 74.50 116 LEU A O 1
ATOM 864 N N . VAL A 1 117 ? 10.543 21.647 -5.629 1.00 74.88 117 VAL A N 1
ATOM 865 C CA . VAL A 1 117 ? 11.911 21.326 -6.071 1.00 74.88 117 VAL A CA 1
ATOM 866 C C . VAL A 1 117 ? 11.961 19.905 -6.626 1.00 74.88 117 VAL A C 1
ATOM 868 O O . VAL A 1 117 ? 12.581 19.658 -7.655 1.00 74.88 117 VAL A O 1
ATOM 871 N N . TRP A 1 118 ? 11.248 18.981 -5.992 1.00 70.88 118 TRP A N 1
ATOM 872 C CA . TRP A 1 118 ? 11.099 17.613 -6.461 1.00 70.88 118 TRP A CA 1
ATOM 873 C C . TRP A 1 118 ? 10.444 17.488 -7.825 1.00 70.88 118 TRP A C 1
ATOM 875 O O . TRP A 1 118 ? 10.984 16.824 -8.710 1.00 70.88 118 TRP A O 1
ATOM 885 N N . LEU A 1 119 ? 9.297 18.138 -8.005 1.00 70.31 119 LEU A N 1
ATOM 886 C CA . LEU A 1 119 ? 8.610 18.176 -9.290 1.00 70.31 119 LEU A CA 1
ATOM 887 C C . LEU A 1 119 ? 9.503 18.800 -10.364 1.00 70.31 119 LEU A C 1
ATOM 889 O O . LEU A 1 119 ? 9.602 18.253 -11.457 1.00 70.31 119 LEU A O 1
ATOM 893 N N . ALA A 1 120 ? 10.217 19.880 -10.040 1.00 76.19 120 ALA A N 1
ATOM 894 C CA . ALA A 1 120 ? 11.155 20.518 -10.956 1.00 76.19 120 ALA A CA 1
ATOM 895 C C . ALA A 1 120 ? 12.320 19.590 -11.345 1.00 76.19 120 ALA A C 1
ATOM 897 O O . ALA A 1 120 ? 12.703 19.561 -12.511 1.00 76.19 120 ALA A O 1
ATOM 898 N N . ILE A 1 121 ? 12.851 18.794 -10.409 1.00 76.38 121 ILE A N 1
ATOM 899 C CA . ILE A 1 121 ? 13.888 17.790 -10.693 1.00 76.38 121 ILE A CA 1
ATOM 900 C C . ILE A 1 121 ? 13.339 16.684 -11.600 1.00 76.38 121 ILE A C 1
ATOM 902 O O . ILE A 1 121 ? 13.996 16.333 -12.575 1.00 76.38 121 ILE A O 1
ATOM 906 N N . ILE A 1 122 ? 12.142 16.156 -11.324 1.00 74.94 122 ILE A N 1
ATOM 907 C CA . ILE A 1 122 ? 11.513 15.120 -12.161 1.00 74.94 122 ILE A CA 1
ATOM 908 C C . ILE A 1 122 ? 11.274 15.653 -13.574 1.00 74.94 122 ILE A C 1
ATOM 910 O O . ILE A 1 122 ? 11.681 15.015 -14.542 1.00 74.94 122 ILE A O 1
ATOM 914 N N . ILE A 1 123 ? 10.678 16.841 -13.698 1.00 77.38 123 ILE A N 1
ATOM 915 C CA . ILE A 1 123 ? 10.429 17.491 -14.989 1.00 77.38 123 ILE A CA 1
ATOM 916 C C . ILE A 1 123 ? 11.753 17.760 -15.708 1.00 77.38 123 ILE A C 1
ATOM 918 O O . ILE A 1 123 ? 11.876 17.447 -16.885 1.00 77.38 123 ILE A O 1
ATOM 922 N N . GLY A 1 124 ? 12.767 18.272 -15.009 1.00 76.44 124 GLY A N 1
ATOM 923 C CA . GLY A 1 124 ? 14.090 18.530 -15.575 1.00 76.44 124 GLY A CA 1
ATOM 924 C C . GLY A 1 124 ? 14.785 17.263 -16.073 1.00 76.44 124 GLY A C 1
ATOM 925 O O . GLY A 1 124 ? 15.352 17.274 -17.161 1.00 76.44 124 GLY A O 1
ATOM 926 N N . ILE A 1 125 ? 14.698 16.157 -15.327 1.00 73.56 125 ILE A N 1
ATOM 927 C CA . ILE A 1 125 ? 15.210 14.846 -15.752 1.00 73.56 125 ILE A CA 1
ATOM 928 C C . ILE A 1 125 ? 14.462 14.369 -16.996 1.00 73.56 125 ILE A C 1
ATOM 930 O O . ILE A 1 125 ? 15.104 13.963 -17.958 1.00 73.56 125 ILE A O 1
ATOM 934 N N . VAL A 1 126 ? 13.130 14.451 -17.010 1.00 71.81 126 VAL A N 1
ATOM 935 C CA . VAL A 1 126 ? 12.320 14.060 -18.172 1.00 71.81 126 VAL A CA 1
ATOM 936 C C . VAL A 1 126 ? 12.683 14.904 -19.394 1.00 71.81 126 VAL A C 1
ATOM 938 O O . VAL A 1 126 ? 12.956 14.342 -20.445 1.00 71.81 126 VAL A O 1
ATOM 941 N N . LEU A 1 127 ? 12.775 16.230 -19.260 1.00 75.25 127 LEU A N 1
ATOM 942 C CA . LEU A 1 127 ? 13.149 17.130 -20.355 1.00 75.25 127 LEU A CA 1
ATOM 943 C C . LEU A 1 127 ? 14.579 16.884 -20.850 1.00 75.25 127 LEU A C 1
ATOM 945 O O . LEU A 1 127 ? 14.807 16.884 -22.056 1.00 75.25 127 LEU A O 1
ATOM 949 N N . ALA A 1 128 ? 15.533 16.644 -19.948 1.00 74.00 128 ALA A N 1
ATOM 950 C CA . ALA A 1 128 ? 16.912 16.330 -20.314 1.00 74.00 128 ALA A CA 1
ATOM 951 C C . ALA A 1 128 ? 17.020 14.976 -21.032 1.00 74.00 128 ALA A C 1
ATOM 953 O O . ALA A 1 128 ? 17.757 14.861 -22.008 1.00 74.00 128 ALA A O 1
ATOM 954 N N . LEU A 1 129 ? 16.263 13.967 -20.587 1.00 67.38 129 LEU A N 1
ATOM 955 C CA . LEU A 1 129 ? 16.174 12.669 -21.258 1.00 67.38 129 LEU A CA 1
ATOM 956 C C . LEU A 1 129 ? 15.500 12.795 -22.631 1.00 67.38 129 LEU A C 1
ATOM 958 O O . LEU A 1 129 ? 15.980 12.188 -23.585 1.00 67.38 129 LEU A O 1
ATOM 962 N N . SER A 1 130 ? 14.454 13.620 -22.759 1.00 67.50 130 SER A N 1
ATOM 963 C CA . SER A 1 130 ? 13.804 13.919 -24.043 1.00 67.50 130 SER A CA 1
ATOM 964 C C . SER A 1 130 ? 14.757 14.621 -25.008 1.00 67.50 130 SER A C 1
ATOM 966 O O . SER A 1 130 ? 14.875 14.217 -26.159 1.00 67.50 130 SER A O 1
ATOM 968 N N . ALA A 1 131 ? 15.480 15.644 -24.540 1.00 72.62 131 ALA A N 1
ATOM 969 C CA . ALA A 1 131 ? 16.449 16.386 -25.348 1.00 72.62 131 ALA A CA 1
ATOM 970 C C . ALA A 1 131 ? 17.652 15.525 -25.769 1.00 72.62 131 ALA A C 1
ATOM 972 O O . ALA A 1 131 ? 18.235 15.753 -26.825 1.00 72.62 131 ALA A O 1
ATOM 973 N N . ALA A 1 132 ? 18.009 14.521 -24.964 1.00 74.19 132 ALA A N 1
ATOM 974 C CA . ALA A 1 132 ? 19.052 13.548 -25.276 1.00 74.19 132 ALA A CA 1
ATOM 975 C C . ALA A 1 132 ? 18.578 12.398 -26.190 1.00 74.19 132 ALA A C 1
ATOM 977 O O . ALA A 1 132 ? 19.356 11.477 -26.434 1.00 74.19 132 ALA A O 1
ATOM 978 N N . GLY A 1 133 ? 17.318 12.402 -26.651 1.00 66.44 133 GLY A N 1
ATOM 979 C CA . GLY A 1 133 ? 16.742 11.320 -27.461 1.00 66.44 133 GLY A CA 1
ATOM 980 C C . GLY A 1 133 ? 16.575 9.994 -26.706 1.00 66.44 133 GLY A C 1
ATOM 981 O O . GLY A 1 133 ? 16.372 8.949 -27.312 1.00 66.44 133 GLY A O 1
ATOM 982 N N . ALA A 1 134 ? 16.673 10.011 -25.373 1.00 65.12 134 ALA A N 1
ATOM 983 C CA . ALA A 1 134 ? 16.638 8.820 -24.524 1.00 65.12 134 ALA A CA 1
ATOM 984 C C . ALA A 1 134 ? 15.212 8.336 -24.208 1.00 65.12 134 ALA A C 1
ATOM 986 O O . ALA A 1 134 ? 15.036 7.272 -23.617 1.00 65.12 134 ALA A O 1
ATOM 987 N N . THR A 1 135 ? 14.184 9.117 -24.547 1.00 61.16 135 THR A N 1
ATOM 988 C CA . THR A 1 135 ? 12.784 8.810 -24.214 1.00 61.16 135 THR A CA 1
ATOM 989 C C . THR A 1 135 ? 12.150 7.751 -25.099 1.00 61.16 135 THR A C 1
ATOM 991 O O . THR A 1 135 ? 11.226 7.083 -24.636 1.00 61.16 135 THR A O 1
ATOM 994 N N . GLU A 1 136 ? 12.669 7.535 -26.309 1.00 57.94 136 GLU A N 1
ATOM 995 C CA . GLU A 1 136 ? 12.128 6.555 -27.263 1.00 57.94 136 GLU A CA 1
ATOM 996 C C . GLU A 1 136 ? 12.202 5.109 -26.734 1.00 57.94 136 GLU A C 1
ATOM 998 O O . GLU A 1 136 ? 11.348 4.287 -27.057 1.00 57.94 136 GLU A O 1
ATOM 1003 N N . ASN A 1 137 ? 13.157 4.822 -25.839 1.00 57.50 137 ASN A N 1
ATOM 1004 C CA . ASN A 1 137 ? 13.325 3.515 -25.188 1.00 57.50 137 ASN A CA 1
ATOM 1005 C C . ASN A 1 137 ? 12.686 3.418 -23.786 1.00 57.50 137 ASN A C 1
ATOM 1007 O O . ASN A 1 137 ? 12.588 2.321 -23.235 1.00 57.50 137 ASN A O 1
ATOM 1011 N N . LEU A 1 138 ? 12.283 4.541 -23.177 1.00 55.62 138 LEU A N 1
ATOM 1012 C CA . LEU A 1 138 ? 11.811 4.585 -21.782 1.00 55.62 138 LEU A CA 1
ATOM 1013 C C . LEU A 1 138 ? 10.309 4.327 -21.648 1.00 55.62 138 LEU A C 1
ATOM 1015 O O . L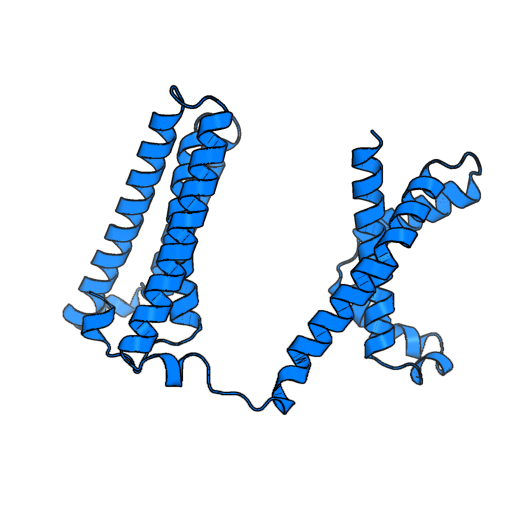EU A 1 138 ? 9.874 3.658 -20.711 1.00 55.62 138 LEU A O 1
ATOM 1019 N N . LEU A 1 139 ? 9.521 4.862 -22.579 1.00 59.84 139 LEU A N 1
ATOM 1020 C CA . LEU A 1 139 ? 8.090 4.612 -22.692 1.00 59.84 139 LEU A CA 1
ATOM 1021 C C . LEU A 1 139 ? 7.838 4.177 -24.134 1.00 59.84 139 LEU A C 1
ATOM 1023 O O . LEU A 1 139 ? 7.580 5.044 -24.970 1.00 59.84 139 LEU A O 1
ATOM 1027 N N . PRO A 1 140 ? 7.949 2.871 -24.457 1.00 61.47 140 PRO A N 1
ATOM 1028 C CA . PRO A 1 140 ? 7.586 2.407 -25.785 1.00 61.47 140 PRO A CA 1
ATOM 1029 C C . PRO A 1 140 ? 6.176 2.911 -26.072 1.00 61.47 140 PRO A C 1
ATOM 1031 O O . PRO A 1 140 ? 5.268 2.703 -25.259 1.00 61.47 140 PRO A O 1
ATOM 1034 N N . VAL A 1 141 ? 6.014 3.631 -27.183 1.00 63.47 141 VAL A N 1
ATOM 1035 C CA . VAL A 1 141 ? 4.705 4.110 -27.627 1.00 63.47 141 VAL A CA 1
ATOM 1036 C C . VAL A 1 141 ? 3.834 2.869 -27.779 1.00 63.47 141 VAL A C 1
ATOM 1038 O O . VAL A 1 141 ? 4.038 2.044 -28.666 1.00 63.47 141 VAL A O 1
ATOM 1041 N N . THR A 1 142 ? 2.939 2.672 -26.818 1.00 66.25 142 THR A N 1
ATOM 1042 C CA . THR A 1 142 ? 2.060 1.511 -26.770 1.00 66.25 142 THR A CA 1
ATOM 1043 C C . THR A 1 142 ? 0.759 1.896 -27.437 1.00 66.25 142 THR A C 1
ATOM 1045 O O . THR A 1 142 ? 0.165 2.921 -27.095 1.00 66.25 142 THR A O 1
ATOM 1048 N N . ASP A 1 143 ? 0.314 1.062 -28.377 1.00 74.69 143 ASP A N 1
ATOM 1049 C CA . ASP A 1 143 ? -0.982 1.238 -29.021 1.00 74.69 143 ASP A CA 1
ATOM 1050 C C . ASP A 1 143 ? -2.075 1.429 -27.975 1.00 74.69 143 ASP A C 1
ATOM 1052 O O . ASP A 1 143 ? -2.087 0.754 -26.938 1.00 74.69 143 ASP A O 1
ATOM 1056 N N . THR A 1 144 ? -3.035 2.306 -28.266 1.00 73.44 144 THR A N 1
ATOM 1057 C CA . THR A 1 144 ? -4.166 2.602 -27.376 1.00 73.44 144 THR A CA 1
ATOM 1058 C C . THR A 1 144 ? -4.910 1.327 -26.945 1.00 73.44 144 THR A C 1
ATOM 1060 O O . THR A 1 144 ? -5.415 1.254 -25.829 1.00 73.44 144 THR A O 1
ATOM 1063 N N . GLY A 1 145 ? -4.891 0.264 -27.760 1.00 74.38 145 GLY A N 1
ATOM 1064 C CA . GLY A 1 145 ? -5.452 -1.049 -27.412 1.00 74.38 145 GLY A CA 1
ATOM 1065 C C . GLY A 1 145 ? -4.774 -1.768 -26.232 1.00 74.38 145 GLY A C 1
ATOM 1066 O O . GLY A 1 145 ? -5.385 -2.635 -25.614 1.00 74.38 145 GLY A O 1
ATOM 1067 N N . ARG A 1 146 ? -3.539 -1.405 -25.859 1.00 71.94 146 ARG A N 1
ATOM 1068 C CA . ARG A 1 146 ? -2.792 -2.005 -24.731 1.00 71.94 146 ARG A CA 1
ATOM 1069 C C . ARG A 1 146 ? -3.044 -1.299 -23.395 1.00 71.94 146 ARG A C 1
ATOM 1071 O O . ARG A 1 146 ? -2.566 -1.758 -22.360 1.00 71.94 146 ARG A O 1
ATOM 1078 N N . TRP A 1 147 ? -3.843 -0.231 -23.392 1.00 78.75 147 TRP A N 1
ATOM 1079 C CA . TRP A 1 147 ? -4.209 0.532 -22.193 1.00 78.75 147 TRP A CA 1
ATOM 1080 C C . TRP A 1 147 ? -5.280 -0.156 -21.338 1.00 78.75 147 TRP A C 1
ATOM 1082 O O . TRP A 1 147 ? -5.653 0.360 -20.283 1.00 78.75 147 TRP A O 1
ATOM 1092 N N . GLY A 1 148 ? -5.763 -1.331 -21.758 1.00 80.50 148 GLY A N 1
ATOM 1093 C CA . GLY A 1 148 ? -6.843 -2.055 -21.087 1.00 80.50 148 GLY A CA 1
ATOM 1094 C C . GLY A 1 148 ? -6.615 -2.244 -19.585 1.00 80.50 148 GLY A C 1
ATOM 1095 O O . GLY A 1 148 ? -7.527 -2.000 -18.805 1.00 80.50 148 GLY A O 1
ATOM 1096 N N . GLY A 1 149 ? -5.394 -2.578 -19.153 1.00 85.56 149 GLY A N 1
ATOM 1097 C CA . GLY A 1 149 ? -5.085 -2.753 -17.726 1.00 85.56 149 GLY A CA 1
ATOM 1098 C C . GLY A 1 149 ? -5.179 -1.457 -16.909 1.00 85.56 149 GLY A C 1
ATOM 1099 O O . GLY A 1 149 ? -5.680 -1.464 -15.782 1.00 85.56 149 GLY A O 1
ATOM 1100 N N . PHE A 1 150 ? -4.752 -0.332 -17.489 1.00 84.38 150 PHE A N 1
ATOM 1101 C CA . PHE A 1 150 ? -4.864 0.982 -16.857 1.00 84.38 150 PHE A CA 1
ATOM 1102 C C . PHE A 1 150 ? -6.330 1.402 -16.724 1.00 84.38 150 PHE A C 1
ATOM 1104 O O . PHE A 1 150 ? -6.775 1.744 -15.629 1.00 84.38 150 PHE A O 1
ATOM 1111 N N . LEU A 1 151 ? -7.093 1.306 -17.816 1.00 88.94 151 LEU A N 1
ATOM 1112 C CA . LEU A 1 151 ? -8.517 1.641 -17.824 1.00 88.94 151 LEU A CA 1
ATOM 1113 C C . LEU A 1 151 ? -9.316 0.742 -16.875 1.00 88.94 151 LEU A C 1
ATOM 1115 O O . LEU A 1 151 ? -10.170 1.240 -16.148 1.00 88.94 151 LEU A O 1
ATOM 1119 N N . LEU A 1 152 ? -8.996 -0.554 -16.817 1.00 90.19 152 LEU A N 1
ATOM 1120 C CA . LEU A 1 152 ? -9.609 -1.497 -15.885 1.00 90.19 152 LEU A CA 1
ATOM 1121 C C . LEU A 1 152 ? -9.328 -1.110 -14.430 1.00 90.19 152 LEU A C 1
ATOM 1123 O O . LEU A 1 152 ? -10.247 -1.061 -13.619 1.00 90.19 152 LEU A O 1
ATOM 1127 N N . THR A 1 153 ? -8.078 -0.779 -14.101 1.00 92.44 153 THR A N 1
ATOM 1128 C CA . THR A 1 153 ? -7.705 -0.344 -12.745 1.00 92.44 153 THR A CA 1
ATOM 1129 C C . THR A 1 153 ? -8.431 0.943 -12.358 1.00 92.44 153 THR A C 1
ATOM 1131 O O . THR A 1 153 ? -8.955 1.049 -11.247 1.00 92.44 153 THR A O 1
ATOM 1134 N N . LEU A 1 154 ? -8.501 1.908 -13.278 1.00 93.06 154 LEU A N 1
ATOM 1135 C CA . LEU A 1 154 ? -9.188 3.179 -13.065 1.00 93.06 154 LEU A CA 1
ATOM 1136 C C . LEU A 1 154 ? -10.685 2.955 -12.838 1.00 93.06 154 LEU A C 1
ATOM 1138 O O . LEU A 1 154 ? -11.237 3.457 -11.861 1.00 93.06 154 LEU A O 1
ATOM 1142 N N . LEU A 1 155 ? -11.317 2.138 -13.679 1.00 94.69 155 LEU A N 1
ATOM 1143 C CA . LEU A 1 155 ? -12.721 1.761 -13.555 1.00 94.69 155 LEU A CA 1
ATOM 1144 C C . LEU A 1 155 ? -13.012 1.092 -12.202 1.00 94.69 155 LEU A C 1
ATOM 1146 O O . LEU A 1 155 ? -13.896 1.547 -11.477 1.00 94.69 155 LEU A O 1
ATOM 1150 N N . LEU A 1 156 ? -12.248 0.054 -11.838 1.00 95.25 156 LEU A N 1
ATOM 1151 C CA . LEU A 1 156 ? -12.390 -0.652 -10.559 1.00 95.25 156 LEU A CA 1
ATOM 1152 C C . LEU A 1 156 ? -12.263 0.310 -9.372 1.00 95.25 156 LEU A C 1
ATOM 1154 O O . LEU A 1 156 ? -13.0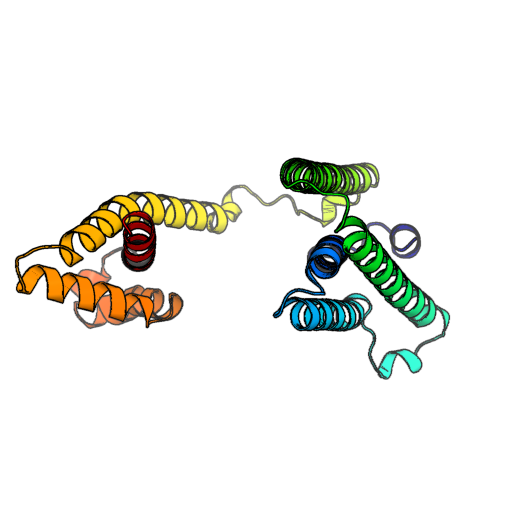67 0.261 -8.443 1.00 95.25 156 LEU A O 1
ATOM 1158 N N . THR A 1 157 ? -11.274 1.203 -9.421 1.00 94.88 157 THR A N 1
ATOM 1159 C CA . THR A 1 157 ? -10.999 2.160 -8.344 1.00 94.88 157 THR A CA 1
ATOM 1160 C C . THR A 1 157 ? -12.122 3.183 -8.201 1.00 94.88 157 THR A C 1
ATOM 1162 O O . THR A 1 157 ? -12.599 3.410 -7.092 1.00 94.88 157 THR A O 1
ATOM 1165 N N . VAL A 1 158 ? -12.583 3.781 -9.304 1.00 97.38 158 VAL A N 1
ATOM 1166 C CA . VAL A 1 158 ? -13.661 4.783 -9.282 1.00 97.38 158 VAL A CA 1
ATOM 1167 C C . VAL A 1 158 ? -14.954 4.177 -8.746 1.00 97.38 158 VAL A C 1
ATOM 1169 O O . VAL A 1 158 ? -15.566 4.748 -7.844 1.00 97.38 158 VAL A O 1
ATOM 1172 N N . VAL A 1 159 ? -15.342 2.999 -9.242 1.00 97.19 159 VAL A N 1
ATOM 1173 C CA . VAL A 1 159 ? -16.546 2.301 -8.771 1.00 97.19 159 VAL A CA 1
ATOM 1174 C C . VAL A 1 159 ? -16.425 1.950 -7.291 1.00 97.19 159 VAL A C 1
ATOM 1176 O O . VAL A 1 159 ? -17.353 2.214 -6.528 1.00 97.19 159 VAL A O 1
ATOM 1179 N N . ALA A 1 160 ? -15.276 1.424 -6.860 1.00 96.94 160 ALA A N 1
ATOM 1180 C CA . ALA A 1 160 ? -15.067 1.084 -5.461 1.00 96.94 160 ALA A CA 1
ATOM 1181 C C . ALA A 1 160 ? -15.119 2.308 -4.547 1.00 96.94 160 ALA A C 1
ATOM 1183 O O . ALA A 1 160 ? -15.716 2.224 -3.480 1.00 96.94 160 ALA A O 1
ATOM 1184 N N . ILE A 1 161 ? -14.551 3.451 -4.938 1.00 95.12 161 ILE A N 1
ATOM 1185 C CA . ILE A 1 161 ? -14.621 4.690 -4.147 1.00 95.12 1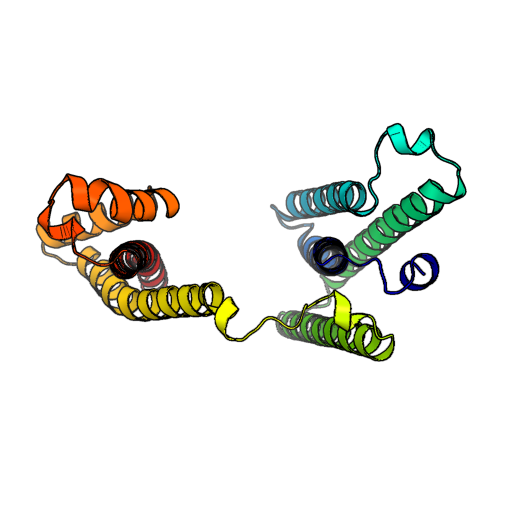61 ILE A CA 1
ATOM 1186 C C . ILE A 1 161 ? -16.071 5.169 -4.036 1.00 95.12 161 ILE A C 1
ATOM 1188 O O . ILE A 1 161 ? -16.565 5.372 -2.928 1.00 95.12 161 ILE A O 1
ATOM 1192 N N . ILE A 1 162 ? -16.763 5.308 -5.171 1.00 98.12 162 ILE A N 1
ATOM 1193 C CA . ILE A 1 162 ? -18.142 5.810 -5.211 1.00 98.12 162 ILE A CA 1
ATOM 1194 C C . ILE A 1 162 ? -19.086 4.879 -4.447 1.00 98.12 162 ILE A C 1
ATOM 1196 O O . ILE A 1 162 ? -19.934 5.360 -3.704 1.00 98.12 162 ILE A O 1
ATOM 1200 N N . GLY A 1 163 ? -18.940 3.560 -4.597 1.00 97.75 163 GLY A N 1
ATOM 1201 C CA . GLY A 1 163 ? -19.789 2.579 -3.924 1.00 97.75 163 GLY A CA 1
ATOM 1202 C C . GLY A 1 163 ? -19.463 2.416 -2.440 1.00 97.75 163 GLY A C 1
ATOM 1203 O O . GLY A 1 163 ? -20.366 2.290 -1.611 1.00 97.75 163 GLY A O 1
ATOM 1204 N N . SER A 1 164 ? -18.178 2.439 -2.078 1.00 97.94 164 SER A N 1
ATOM 1205 C CA . SER A 1 164 ? -17.764 2.222 -0.689 1.00 97.94 164 SER A CA 1
ATOM 1206 C C . SER A 1 164 ? -18.071 3.413 0.198 1.00 97.94 164 SER A C 1
ATOM 1208 O O . SER A 1 164 ? -18.286 3.220 1.390 1.00 97.94 164 SER A O 1
ATOM 1210 N N . PHE A 1 165 ? -18.145 4.619 -0.369 1.00 96.81 165 PHE A N 1
ATOM 1211 C CA . PHE A 1 165 ? -18.451 5.826 0.384 1.00 96.81 165 PHE A CA 1
ATOM 1212 C C . PHE A 1 165 ? -19.791 5.770 1.138 1.00 96.81 165 PHE A C 1
ATOM 1214 O O . PHE A 1 165 ? -19.779 5.784 2.373 1.00 96.81 165 PHE A O 1
ATOM 1221 N N . PRO A 1 166 ? -20.947 5.637 0.458 1.00 97.50 166 PRO A N 1
ATOM 1222 C CA . PRO A 1 166 ? -22.235 5.536 1.133 1.00 97.50 166 PRO A CA 1
ATOM 1223 C C . PRO A 1 166 ? -22.319 4.286 2.017 1.00 97.50 166 PRO A C 1
ATOM 1225 O O . PRO A 1 166 ? -22.825 4.369 3.133 1.00 97.50 166 PRO A O 1
ATOM 1228 N N . LEU A 1 167 ? -21.778 3.144 1.575 1.00 97.81 167 LEU A N 1
ATOM 1229 C CA . LEU A 1 167 ? -21.786 1.909 2.368 1.00 97.81 167 LEU A CA 1
ATOM 1230 C C . LEU A 1 167 ? -20.989 2.046 3.670 1.00 97.81 167 LEU A C 1
ATOM 1232 O O . LEU A 1 167 ? -21.469 1.643 4.727 1.00 97.81 167 LEU A O 1
ATOM 1236 N N . GLY A 1 168 ? -19.801 2.644 3.621 1.00 97.38 168 GLY A N 1
ATOM 1237 C CA . GLY A 1 168 ? -18.962 2.875 4.793 1.00 97.38 168 GLY A CA 1
ATOM 1238 C C . GLY A 1 168 ? -19.627 3.817 5.794 1.00 97.38 168 GLY A C 1
ATOM 1239 O O . GLY A 1 168 ? -19.618 3.543 6.994 1.00 97.38 168 GLY A O 1
ATOM 1240 N N . VAL A 1 169 ? -20.286 4.876 5.311 1.00 96.94 169 VAL A N 1
ATOM 1241 C CA . VAL A 1 169 ? -21.078 5.779 6.161 1.00 96.94 169 VAL A CA 1
ATOM 1242 C C . VAL A 1 169 ? -22.246 5.034 6.815 1.00 96.94 169 VAL A C 1
ATOM 1244 O O . VAL A 1 169 ? -22.422 5.125 8.031 1.00 96.94 169 VAL A O 1
ATOM 1247 N N . LEU A 1 170 ? -23.010 4.247 6.051 1.00 97.00 170 LEU A N 1
ATOM 1248 C CA . LEU A 1 170 ? -24.123 3.453 6.582 1.00 97.00 170 LEU A CA 1
ATOM 1249 C C . LEU A 1 170 ? -23.662 2.447 7.645 1.00 97.00 170 LEU A C 1
ATOM 1251 O O . LEU A 1 170 ? -24.297 2.330 8.690 1.00 97.00 170 LEU A O 1
ATOM 1255 N N . LEU A 1 171 ? -22.541 1.761 7.421 1.00 97.44 171 LEU A N 1
ATOM 1256 C CA . LEU A 1 171 ? -21.957 0.817 8.379 1.00 97.44 171 LEU A CA 1
ATOM 1257 C C . LEU A 1 171 ? -21.479 1.512 9.663 1.00 97.44 171 LEU A C 1
ATOM 1259 O O . LEU A 1 171 ? -21.711 1.004 10.765 1.00 97.44 171 LEU A O 1
ATOM 1263 N N . ALA A 1 172 ? -20.855 2.688 9.543 1.00 96.19 172 ALA A N 1
ATOM 1264 C CA . ALA A 1 172 ? -20.419 3.484 10.690 1.00 96.19 172 ALA A CA 1
ATOM 1265 C C . ALA A 1 172 ? -21.609 3.941 11.551 1.00 96.19 172 ALA A C 1
ATOM 1267 O O . ALA A 1 172 ? -21.573 3.817 12.780 1.00 96.19 172 ALA A O 1
ATOM 1268 N N . LEU A 1 173 ? -22.685 4.411 10.911 1.00 95.31 173 LEU A N 1
ATOM 1269 C CA . LEU A 1 173 ? -23.926 4.794 11.587 1.00 95.31 173 LEU A CA 1
ATOM 1270 C C . LEU A 1 173 ? -24.639 3.578 12.194 1.00 95.31 173 LEU A C 1
ATOM 1272 O O . LEU A 1 173 ? -25.061 3.625 13.349 1.00 95.31 173 LEU A O 1
ATOM 1276 N N . GLY A 1 174 ? -24.706 2.458 11.469 1.00 95.06 174 GLY A N 1
ATOM 1277 C CA . GLY A 1 174 ? -25.300 1.207 11.944 1.00 95.06 174 GLY A CA 1
ATOM 1278 C C . GLY A 1 174 ? -24.636 0.680 13.220 1.00 95.06 174 GLY A C 1
ATOM 1279 O O . GLY A 1 174 ? -25.324 0.268 14.153 1.00 95.06 174 GLY A O 1
ATOM 1280 N N . ARG A 1 175 ? -23.308 0.815 13.347 1.00 93.88 175 ARG A N 1
ATOM 1281 C CA . ARG A 1 175 ? -22.551 0.480 14.572 1.00 93.88 175 ARG A CA 1
ATOM 1282 C C . ARG A 1 175 ? -22.916 1.354 15.787 1.00 93.88 175 ARG A C 1
ATOM 1284 O O . ARG A 1 175 ? -22.694 0.945 16.932 1.00 93.88 175 ARG A O 1
ATOM 1291 N N . ARG A 1 176 ? -23.465 2.553 15.565 1.00 92.94 176 ARG A N 1
ATOM 1292 C CA . ARG A 1 176 ? -23.955 3.475 16.611 1.00 92.94 176 ARG A CA 1
ATOM 1293 C C . ARG A 1 176 ? -25.452 3.318 16.898 1.00 92.94 176 ARG A C 1
ATOM 1295 O O . ARG A 1 176 ? -25.947 3.982 17.803 1.00 92.94 176 ARG A O 1
ATOM 1302 N N . SER A 1 177 ? -26.151 2.451 16.167 1.00 93.12 177 SER A N 1
ATOM 1303 C CA . SER A 1 177 ? -27.581 2.209 16.356 1.00 93.12 177 SER A CA 1
ATOM 1304 C C . SER A 1 177 ? -27.897 1.660 17.752 1.00 93.12 177 SER A C 1
ATOM 1306 O O . SER A 1 177 ? -27.113 0.906 18.337 1.00 93.12 177 SER A O 1
ATOM 1308 N N . SER A 1 178 ? -29.073 2.020 18.273 1.00 92.81 178 SER A N 1
ATOM 1309 C CA . SER A 1 178 ? -29.639 1.475 19.513 1.00 92.81 178 SER A CA 1
ATOM 1310 C C . SER A 1 178 ? -30.179 0.054 19.339 1.00 92.81 178 SER A C 1
ATOM 1312 O O . SER A 1 178 ? -30.306 -0.669 20.324 1.00 92.81 178 SER A O 1
ATOM 1314 N N . LEU A 1 179 ? -30.464 -0.365 18.100 1.00 96.00 179 LEU A N 1
ATOM 1315 C CA . LEU A 1 179 ? -30.955 -1.704 17.782 1.00 96.00 179 LEU A CA 1
ATOM 1316 C C . LEU A 1 179 ? -29.799 -2.722 17.832 1.00 96.00 179 LEU A C 1
ATOM 1318 O O . LEU A 1 179 ? -28.905 -2.658 16.979 1.00 96.00 179 LEU A O 1
ATOM 1322 N N . PRO A 1 180 ? -29.812 -3.696 18.770 1.00 93.12 180 PRO A N 1
ATOM 1323 C CA . PRO A 1 180 ? -28.690 -4.616 18.964 1.00 93.12 180 PRO A CA 1
ATOM 1324 C C . PRO A 1 180 ? -28.360 -5.450 17.724 1.00 93.12 180 PRO A C 1
ATOM 1326 O O . PRO A 1 180 ? -27.187 -5.640 17.422 1.00 93.12 180 PRO A O 1
ATOM 1329 N N . ALA A 1 181 ? -29.374 -5.893 16.974 1.00 96.31 181 ALA A N 1
ATOM 1330 C CA . ALA A 1 181 ? -29.181 -6.700 15.770 1.00 96.31 181 ALA A CA 1
ATOM 1331 C C . ALA A 1 181 ? -28.357 -5.955 14.705 1.00 96.31 181 ALA A C 1
ATOM 1333 O O . ALA A 1 181 ? -27.315 -6.442 14.281 1.00 96.31 181 ALA A O 1
ATOM 1334 N N . ILE A 1 182 ? -28.768 -4.733 14.346 1.00 95.69 182 ILE A N 1
ATOM 1335 C CA . ILE A 1 182 ? -28.071 -3.900 13.350 1.00 95.69 182 ILE A CA 1
ATOM 1336 C C . ILE A 1 182 ? -26.647 -3.604 13.816 1.00 95.69 182 ILE A C 1
ATOM 1338 O O . ILE A 1 182 ? -25.685 -3.759 13.064 1.00 95.69 182 ILE A O 1
ATOM 1342 N N . ARG A 1 183 ? -26.514 -3.219 15.087 1.00 96.56 183 ARG A N 1
ATOM 1343 C CA . ARG A 1 183 ? -25.230 -2.895 15.695 1.00 96.56 183 ARG A CA 1
ATOM 1344 C C . ARG A 1 183 ? -24.250 -4.061 15.597 1.00 96.56 183 ARG A C 1
ATOM 1346 O O . ARG A 1 183 ? -23.120 -3.860 15.162 1.00 96.56 183 ARG A O 1
ATOM 1353 N N . ILE A 1 184 ? -24.679 -5.260 15.988 1.00 96.94 184 ILE A N 1
ATOM 1354 C CA . ILE A 1 184 ? -23.843 -6.465 15.969 1.00 96.94 184 ILE A CA 1
ATOM 1355 C C . ILE A 1 184 ? -23.484 -6.838 14.532 1.00 96.94 184 ILE A C 1
ATOM 1357 O O . ILE A 1 184 ? -22.310 -7.071 14.263 1.00 96.94 184 ILE A O 1
ATOM 1361 N N . THR A 1 185 ? -24.438 -6.826 13.597 1.00 97.06 185 THR A N 1
ATOM 1362 C CA . THR A 1 185 ? -24.164 -7.128 12.185 1.00 97.06 185 THR A CA 1
ATOM 1363 C C . THR A 1 185 ? -23.119 -6.182 11.594 1.00 97.06 185 THR A C 1
ATOM 1365 O O . THR A 1 185 ? -22.171 -6.644 10.962 1.00 97.06 185 THR A O 1
ATOM 1368 N N . CYS A 1 186 ? -23.229 -4.873 11.843 1.00 97.06 186 CYS A N 1
ATOM 1369 C CA . CYS A 1 186 ? -22.239 -3.902 11.375 1.00 97.06 186 CYS A CA 1
ATOM 1370 C C . CYS A 1 186 ? -20.865 -4.120 12.019 1.00 97.06 186 CYS A C 1
ATOM 1372 O O . CYS A 1 186 ? -19.858 -4.060 11.321 1.00 97.06 186 CYS A O 1
ATOM 1374 N N . ILE A 1 187 ? -20.808 -4.396 13.328 1.00 96.69 187 ILE A N 1
ATOM 1375 C CA . ILE A 1 187 ? -19.545 -4.695 14.020 1.00 96.69 187 ILE A CA 1
ATOM 1376 C C . ILE A 1 187 ? -18.891 -5.929 13.404 1.00 96.69 187 ILE A C 1
ATOM 1378 O O . ILE A 1 187 ? -17.744 -5.856 12.981 1.00 96.69 187 ILE A O 1
ATOM 1382 N N . VAL A 1 188 ? -19.624 -7.039 13.309 1.00 97.62 188 VAL A N 1
ATOM 1383 C CA . VAL A 1 188 ? -19.104 -8.303 12.780 1.00 97.62 188 VAL A CA 1
ATOM 1384 C C . VAL A 1 188 ? -18.603 -8.124 11.351 1.00 97.62 188 VAL A C 1
ATOM 1386 O O . VAL A 1 188 ? -17.486 -8.530 11.053 1.00 97.62 188 VAL A O 1
ATOM 1389 N N . PHE A 1 189 ? -19.375 -7.463 10.484 1.00 97.50 189 PHE A N 1
ATOM 1390 C CA . PHE A 1 189 ? -18.943 -7.181 9.117 1.00 97.50 189 PHE A CA 1
ATOM 1391 C C . PHE A 1 189 ? -17.631 -6.381 9.079 1.00 97.50 189 PHE A C 1
ATOM 1393 O O . PHE A 1 189 ? -16.686 -6.790 8.408 1.00 97.50 189 PHE A O 1
ATOM 1400 N N . ILE A 1 190 ? -17.550 -5.266 9.815 1.00 96.94 190 ILE A N 1
ATOM 1401 C CA . ILE A 1 190 ? -16.373 -4.385 9.802 1.00 96.94 190 ILE A CA 1
ATOM 1402 C C . ILE A 1 190 ? -15.133 -5.118 10.324 1.00 96.94 190 ILE A C 1
ATOM 1404 O O . ILE A 1 190 ? -14.080 -5.062 9.692 1.00 96.94 190 ILE A O 1
ATOM 1408 N N . GLU A 1 191 ? -15.245 -5.792 11.468 1.00 97.06 191 GLU A N 1
ATOM 1409 C CA . GLU A 1 191 ? -14.111 -6.465 12.109 1.00 97.06 191 GLU A CA 1
ATOM 1410 C C . GLU A 1 191 ? -13.631 -7.668 11.276 1.00 97.06 191 GLU A C 1
ATOM 1412 O O . GLU A 1 191 ? -12.427 -7.842 11.094 1.00 97.06 191 GLU A O 1
ATOM 1417 N N . LEU A 1 192 ? -14.549 -8.454 10.694 1.00 96.44 192 LEU A N 1
ATOM 1418 C CA . LEU A 1 192 ? -14.183 -9.581 9.829 1.00 96.44 192 LEU A CA 1
ATOM 1419 C C . LEU A 1 192 ? -13.480 -9.116 8.557 1.00 96.44 192 LEU A C 1
ATOM 1421 O O . LEU A 1 192 ? -12.404 -9.611 8.237 1.00 96.44 192 LEU A O 1
ATOM 1425 N N . VAL A 1 193 ? -14.058 -8.154 7.836 1.00 96.56 193 VAL A N 1
ATOM 1426 C CA . VAL A 1 193 ? -13.500 -7.697 6.556 1.00 96.56 193 VAL A CA 1
ATOM 1427 C C . VAL A 1 193 ? -12.121 -7.064 6.749 1.00 96.56 193 VAL A C 1
ATOM 1429 O O . VAL A 1 193 ? -11.223 -7.305 5.948 1.00 96.56 193 VAL A O 1
ATOM 1432 N N . ARG A 1 194 ? -11.915 -6.313 7.839 1.00 95.25 194 ARG A N 1
ATOM 1433 C CA . ARG A 1 194 ? -10.613 -5.706 8.167 1.00 95.25 194 ARG A CA 1
ATOM 1434 C C . ARG A 1 194 ? -9.567 -6.715 8.646 1.00 95.25 194 ARG A C 1
ATOM 1436 O O . ARG A 1 194 ? -8.379 -6.396 8.625 1.00 95.25 194 ARG A O 1
ATOM 1443 N N . GLY A 1 195 ? -9.993 -7.899 9.083 1.00 95.50 195 GLY A N 1
ATOM 1444 C CA . GLY A 1 195 ? -9.114 -9.001 9.474 1.00 95.50 195 GLY A CA 1
ATOM 1445 C C . GLY A 1 195 ? -8.629 -9.864 8.304 1.00 95.50 195 GLY A C 1
ATOM 1446 O O . GLY A 1 195 ? -7.742 -10.694 8.494 1.00 95.50 195 GLY A O 1
ATOM 1447 N N . VAL A 1 196 ? -9.186 -9.685 7.100 1.00 95.38 196 VAL A N 1
ATOM 1448 C CA . VAL A 1 196 ? -8.895 -10.517 5.921 1.00 95.38 196 VAL A CA 1
ATOM 1449 C C . VAL A 1 196 ? -8.053 -9.733 4.900 1.00 95.38 196 VAL A C 1
ATOM 1451 O O . VAL A 1 196 ? -8.310 -8.555 4.674 1.00 95.38 196 VAL A O 1
ATOM 1454 N N . PRO A 1 197 ? -7.055 -10.345 4.232 1.00 96.31 197 PRO A N 1
ATOM 1455 C CA . PRO A 1 197 ? -6.321 -9.688 3.148 1.00 96.31 197 PRO A CA 1
ATOM 1456 C C . PRO A 1 197 ? -7.211 -9.370 1.933 1.00 96.31 197 PRO A C 1
ATOM 1458 O O . PRO A 1 197 ? -8.013 -10.206 1.517 1.00 96.31 197 PRO A O 1
ATOM 1461 N N . LEU A 1 198 ? -7.007 -8.216 1.282 1.00 94.50 198 LEU A N 1
ATOM 1462 C CA . LEU A 1 198 ? -7.756 -7.836 0.069 1.00 94.50 198 LEU A CA 1
ATOM 1463 C C . LEU A 1 198 ? -7.672 -8.909 -1.026 1.00 94.50 198 LEU A C 1
ATOM 1465 O O . LEU A 1 198 ? -8.673 -9.230 -1.663 1.00 94.50 198 LEU A O 1
ATOM 1469 N N . ILE A 1 199 ? -6.484 -9.488 -1.225 1.00 94.44 199 ILE A N 1
ATOM 1470 C CA . ILE A 1 199 ? -6.275 -10.543 -2.221 1.00 94.44 199 ILE A CA 1
ATOM 1471 C C . ILE A 1 199 ? -7.196 -11.741 -1.965 1.00 94.44 199 ILE A C 1
ATOM 1473 O O . ILE A 1 199 ? -7.797 -12.257 -2.900 1.00 94.44 199 ILE A O 1
ATOM 1477 N N . THR A 1 200 ? -7.394 -12.117 -0.700 1.00 95.31 200 THR A N 1
ATOM 1478 C CA . THR A 1 200 ? -8.302 -13.195 -0.303 1.00 95.31 200 THR A CA 1
ATOM 1479 C C . THR A 1 200 ? -9.741 -12.862 -0.671 1.00 95.31 200 THR A C 1
ATOM 1481 O O . THR A 1 200 ? -10.429 -13.712 -1.221 1.00 95.31 200 THR A O 1
ATOM 1484 N N . VAL A 1 201 ? -10.191 -11.623 -0.449 1.00 94.44 201 VAL A N 1
ATOM 1485 C CA . VAL A 1 201 ? -11.545 -11.181 -0.833 1.00 94.44 201 VAL A CA 1
ATOM 1486 C C . VAL A 1 201 ? -11.750 -11.261 -2.345 1.00 94.44 201 VAL A C 1
ATOM 1488 O O . VAL A 1 201 ? -12.783 -11.755 -2.793 1.00 94.44 201 VAL A O 1
ATOM 1491 N N . LEU A 1 202 ? -10.761 -10.836 -3.134 1.00 93.75 202 LEU A N 1
ATOM 1492 C CA . LEU A 1 202 ? -10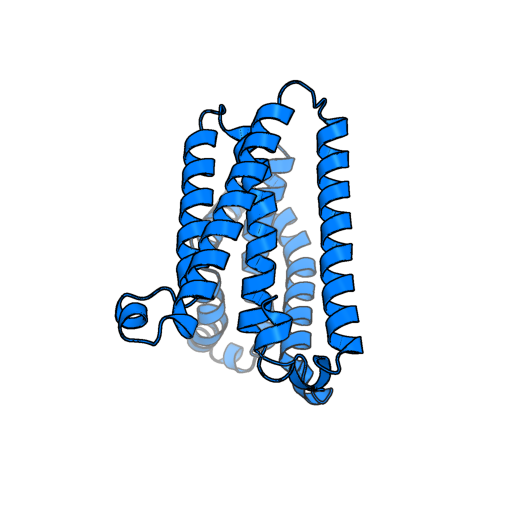.820 -10.932 -4.594 1.00 93.75 202 LEU A CA 1
ATOM 1493 C C . LEU A 1 202 ? -10.838 -12.394 -5.063 1.00 93.75 202 LEU A C 1
ATOM 1495 O O . LEU A 1 202 ? -11.662 -12.758 -5.896 1.00 93.75 202 LEU A O 1
ATOM 1499 N N . PHE A 1 203 ? -10.005 -13.265 -4.486 1.00 94.06 203 PHE A N 1
ATOM 1500 C CA . PHE A 1 203 ? -10.025 -14.698 -4.803 1.00 94.06 203 PHE A CA 1
ATOM 1501 C C . PHE A 1 203 ? -11.335 -15.372 -4.400 1.00 94.06 203 PHE A C 1
ATOM 1503 O O . PHE A 1 203 ? -11.870 -16.172 -5.161 1.00 94.06 203 PHE A O 1
ATOM 1510 N N . MET A 1 204 ? -11.884 -15.039 -3.235 1.00 92.25 204 MET A N 1
ATOM 1511 C CA . MET A 1 204 ? -13.201 -15.502 -2.801 1.00 92.25 204 MET A CA 1
ATOM 1512 C C . MET A 1 204 ? -14.298 -15.048 -3.774 1.00 92.25 204 MET A C 1
ATOM 1514 O O . MET A 1 204 ? -15.135 -15.862 -4.162 1.00 92.25 204 MET A O 1
ATOM 1518 N N . ALA A 1 205 ? -14.273 -13.789 -4.216 1.00 91.06 205 ALA A N 1
ATOM 1519 C CA . ALA A 1 205 ? -15.224 -13.264 -5.194 1.00 91.06 205 ALA A CA 1
ATOM 1520 C C . ALA A 1 205 ? -15.124 -13.982 -6.549 1.00 91.06 205 ALA A C 1
ATOM 1522 O O . ALA A 1 205 ? -16.141 -14.237 -7.187 1.00 91.06 205 ALA A O 1
ATOM 1523 N N . GLN A 1 206 ? -13.917 -14.350 -6.978 1.00 91.69 206 GLN A N 1
ATOM 1524 C CA . GLN A 1 206 ? -13.700 -15.029 -8.253 1.00 91.69 206 GLN A CA 1
ATOM 1525 C C . GLN A 1 206 ? -13.961 -16.536 -8.210 1.00 91.69 206 GLN A C 1
ATOM 1527 O O . GLN A 1 206 ? -14.491 -17.079 -9.174 1.00 91.69 206 GLN A O 1
ATOM 1532 N N . LEU A 1 207 ? -13.570 -17.213 -7.130 1.00 91.62 207 LEU A N 1
ATOM 1533 C CA . LEU A 1 207 ? -13.548 -18.676 -7.057 1.00 91.62 207 LEU A CA 1
ATOM 1534 C C . LEU A 1 207 ? -14.663 -19.244 -6.179 1.00 91.62 207 LEU A C 1
ATOM 1536 O O . LEU A 1 207 ? -15.302 -20.218 -6.567 1.00 91.62 207 LEU A O 1
ATOM 1540 N N . LEU A 1 208 ? -14.918 -18.654 -5.005 1.00 92.25 208 LEU A N 1
ATOM 1541 C CA . LEU A 1 208 ? -15.922 -19.194 -4.081 1.00 92.25 208 LEU A CA 1
ATOM 1542 C C . LEU A 1 208 ? -17.343 -18.776 -4.439 1.00 92.25 208 LEU A C 1
ATOM 1544 O O . LEU A 1 208 ? -18.251 -19.580 -4.276 1.00 92.25 208 LEU A O 1
ATOM 1548 N N . VAL A 1 209 ? -17.561 -17.549 -4.919 1.00 89.62 209 VAL A N 1
ATOM 1549 C CA . VAL A 1 209 ? -18.919 -17.083 -5.256 1.00 89.62 209 VAL A CA 1
ATOM 1550 C C . VAL A 1 209 ? -19.583 -17.977 -6.319 1.00 89.62 209 VAL A C 1
ATOM 1552 O O . VAL A 1 209 ? -20.697 -18.437 -6.060 1.00 89.62 209 VAL A O 1
ATOM 1555 N N . PRO A 1 210 ? -18.921 -18.319 -7.445 1.00 89.38 210 PRO A N 1
ATOM 1556 C CA . PRO A 1 210 ? -19.470 -19.278 -8.408 1.00 89.38 210 PRO A CA 1
ATOM 1557 C C . PRO A 1 210 ? -19.642 -20.693 -7.843 1.00 89.38 210 PRO A C 1
ATOM 1559 O O . PRO A 1 210 ? -20.545 -21.413 -8.253 1.00 89.38 210 PRO A O 1
ATOM 1562 N N . LEU A 1 211 ? -18.782 -21.099 -6.903 1.00 90.25 211 LEU A N 1
ATOM 1563 C CA . LEU A 1 211 ? -18.833 -22.428 -6.291 1.00 90.25 211 LEU A CA 1
ATOM 1564 C C . LEU A 1 211 ? -20.020 -22.576 -5.328 1.00 90.25 211 LEU A C 1
ATOM 1566 O O . LEU A 1 211 ? -20.655 -23.625 -5.289 1.00 90.25 211 LEU A O 1
ATOM 1570 N N . VAL A 1 212 ? -20.318 -21.530 -4.552 1.00 91.62 212 VAL A N 1
ATOM 1571 C CA . VAL A 1 212 ? -21.442 -21.496 -3.603 1.00 91.62 212 VAL A CA 1
ATOM 1572 C C . VAL A 1 212 ? -22.774 -21.366 -4.338 1.00 91.62 212 VAL A C 1
ATOM 1574 O O . VAL A 1 212 ? -23.762 -21.972 -3.929 1.00 91.62 212 VAL A O 1
ATOM 1577 N N . ASN A 1 213 ? -22.813 -20.583 -5.417 1.00 89.38 213 ASN A N 1
ATOM 1578 C CA . ASN A 1 213 ? -23.993 -20.451 -6.260 1.00 89.38 213 ASN A CA 1
ATOM 1579 C C . ASN A 1 213 ? -23.590 -20.441 -7.746 1.00 89.38 213 ASN A C 1
ATOM 1581 O O . ASN A 1 213 ? -23.141 -19.403 -8.241 1.00 89.38 213 ASN A O 1
ATOM 1585 N N . PRO A 1 214 ? -23.819 -21.549 -8.476 1.00 88.25 214 PRO A N 1
ATOM 1586 C CA . PRO A 1 214 ? -23.488 -21.655 -9.896 1.00 88.25 21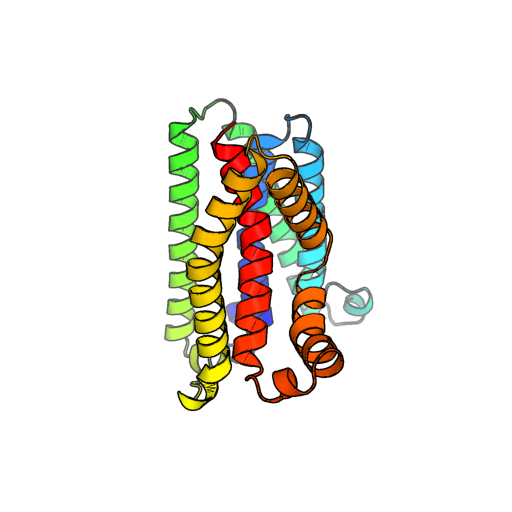4 PRO A CA 1
ATOM 1587 C C . PRO A 1 214 ? -24.155 -20.596 -10.779 1.00 88.25 214 PRO A C 1
ATOM 1589 O O . PRO A 1 214 ? -23.576 -20.205 -11.786 1.00 88.25 214 PRO A O 1
ATOM 1592 N N . ALA A 1 215 ? -25.321 -20.062 -10.396 1.00 87.69 215 ALA A N 1
ATOM 1593 C CA . ALA A 1 215 ? -25.960 -18.975 -11.144 1.00 87.69 215 ALA A CA 1
ATOM 1594 C C . ALA A 1 215 ? -25.128 -17.679 -11.115 1.00 87.69 215 ALA A C 1
ATOM 1596 O O . ALA A 1 215 ? -25.194 -16.866 -12.031 1.00 87.69 215 ALA A O 1
ATOM 1597 N N . LEU A 1 216 ? -24.294 -17.490 -10.086 1.00 84.88 216 LEU A N 1
ATOM 1598 C CA . LEU A 1 216 ? -23.379 -16.352 -9.996 1.00 84.88 216 LEU A CA 1
ATOM 1599 C C . LEU A 1 216 ? -22.105 -16.546 -10.830 1.00 84.88 216 LEU A C 1
ATOM 1601 O O . LEU A 1 216 ? -21.298 -15.617 -10.911 1.00 84.88 216 LEU A O 1
ATOM 1605 N N . ALA A 1 217 ? -21.915 -17.711 -11.463 1.00 85.19 217 ALA A N 1
ATOM 1606 C CA . ALA A 1 217 ? -20.818 -17.946 -12.399 1.00 85.19 217 ALA A CA 1
ATOM 1607 C C . ALA A 1 217 ? -20.959 -17.094 -13.669 1.00 85.19 217 ALA A C 1
ATOM 1609 O O . ALA A 1 217 ? -19.948 -16.601 -14.168 1.00 85.19 217 ALA A O 1
ATOM 1610 N N . GLU A 1 218 ? -22.197 -16.861 -14.122 1.00 87.50 218 GLU A N 1
ATOM 1611 C CA . GLU A 1 218 ? -22.518 -16.052 -15.309 1.00 87.50 218 GLU A CA 1
ATOM 1612 C C . GLU A 1 218 ? -22.249 -14.553 -15.114 1.00 87.50 218 GLU A C 1
ATOM 1614 O O . GLU A 1 218 ? -22.138 -13.804 -16.082 1.00 87.50 218 GLU A O 1
ATOM 1619 N N . VAL A 1 219 ? -22.112 -14.103 -13.863 1.00 89.81 219 VAL A N 1
ATOM 1620 C CA . VAL A 1 219 ? -21.755 -12.717 -13.554 1.00 89.81 219 VAL A CA 1
ATOM 1621 C C . VAL A 1 219 ? -20.326 -12.438 -14.012 1.00 89.81 219 VAL A C 1
ATOM 1623 O O . VAL A 1 219 ? -19.414 -13.230 -13.774 1.00 89.81 219 VAL A O 1
ATOM 1626 N N . ASP A 1 220 ? -20.110 -11.279 -14.630 1.00 91.62 220 ASP A N 1
ATOM 1627 C CA . ASP A 1 220 ? -18.793 -10.909 -15.131 1.00 91.62 220 ASP A CA 1
ATOM 1628 C C . ASP A 1 220 ? -17.726 -10.841 -14.018 1.00 91.62 220 ASP A C 1
ATOM 1630 O O . ASP A 1 220 ? -17.965 -10.392 -12.890 1.00 91.62 220 ASP A O 1
ATOM 1634 N N . ASN A 1 221 ? -16.507 -11.267 -14.359 1.00 90.94 221 ASN A N 1
ATOM 1635 C CA . ASN A 1 221 ? -15.369 -11.269 -13.446 1.00 90.94 221 ASN A CA 1
ATOM 1636 C C . ASN A 1 221 ? -15.058 -9.873 -12.895 1.00 90.94 221 ASN A C 1
ATOM 1638 O O . ASN A 1 221 ? -14.804 -9.719 -11.696 1.00 90.94 221 ASN A O 1
ATOM 1642 N N . VAL A 1 222 ? -15.084 -8.858 -13.756 1.00 93.00 222 VAL A N 1
ATOM 1643 C CA . VAL A 1 222 ? -14.785 -7.483 -13.363 1.00 93.00 222 VAL A CA 1
ATOM 1644 C C . VAL A 1 222 ? -15.838 -6.994 -12.380 1.00 93.00 222 VAL A C 1
ATOM 1646 O O . VAL A 1 222 ? -15.489 -6.397 -11.365 1.00 93.00 222 VAL A O 1
ATOM 1649 N N . PHE A 1 223 ? -17.112 -7.313 -12.612 1.00 94.31 223 PHE A N 1
ATOM 1650 C CA . PHE A 1 223 ? -18.187 -6.939 -11.697 1.00 94.31 223 PHE A CA 1
ATOM 1651 C C . PHE A 1 223 ? -18.017 -7.572 -10.307 1.00 94.31 223 PHE A C 1
ATOM 1653 O O . PHE A 1 223 ? -18.121 -6.878 -9.294 1.00 94.31 223 PHE A O 1
ATOM 1660 N N . ARG A 1 224 ? -17.673 -8.865 -10.227 1.00 94.44 224 ARG A N 1
ATOM 1661 C CA . ARG A 1 224 ? -17.383 -9.525 -8.937 1.00 94.44 224 ARG A CA 1
ATOM 1662 C C . ARG A 1 224 ? -16.212 -8.864 -8.205 1.00 94.44 224 ARG A C 1
ATOM 1664 O O . ARG A 1 224 ? -16.300 -8.635 -6.997 1.00 94.44 224 ARG A O 1
ATOM 1671 N N . ALA A 1 225 ? -15.165 -8.482 -8.937 1.00 94.62 225 ALA A N 1
ATOM 1672 C CA . ALA A 1 225 ? -14.040 -7.738 -8.379 1.00 94.62 225 ALA A CA 1
ATOM 1673 C C . ALA A 1 225 ? -14.461 -6.343 -7.877 1.00 94.62 225 ALA A C 1
ATOM 1675 O O . ALA A 1 225 ? -14.058 -5.951 -6.783 1.00 94.62 225 ALA A O 1
ATOM 1676 N N . MET A 1 226 ? -15.317 -5.619 -8.613 1.00 96.62 226 MET A N 1
ATOM 1677 C CA . MET A 1 226 ? -15.866 -4.326 -8.177 1.00 96.62 226 MET A CA 1
ATOM 1678 C C . MET A 1 226 ? -16.639 -4.455 -6.865 1.00 96.62 226 MET A C 1
ATOM 1680 O O . MET A 1 226 ? -16.429 -3.654 -5.955 1.00 96.62 226 MET A O 1
ATOM 1684 N N . VAL A 1 227 ? -17.508 -5.462 -6.742 1.00 95.88 227 VAL A N 1
ATOM 1685 C CA . VAL A 1 227 ? -18.296 -5.698 -5.523 1.00 95.88 227 VAL A CA 1
ATOM 1686 C C . VAL A 1 227 ? -17.382 -6.037 -4.346 1.00 95.88 227 VAL A C 1
ATOM 1688 O O . VAL A 1 227 ? -17.487 -5.410 -3.292 1.00 95.88 227 VAL A O 1
ATOM 1691 N N . GLY A 1 228 ? -16.444 -6.972 -4.530 1.00 95.81 228 GLY A N 1
ATOM 1692 C CA . GLY A 1 228 ? -15.484 -7.351 -3.492 1.00 95.81 228 GLY A CA 1
ATOM 1693 C C . GLY A 1 228 ? -14.642 -6.165 -3.013 1.00 95.81 228 GLY A C 1
ATOM 1694 O O . GLY A 1 228 ? -14.532 -5.928 -1.810 1.00 95.81 228 GLY A O 1
ATOM 1695 N N . LEU A 1 229 ? -14.117 -5.368 -3.949 1.00 96.94 229 LEU A N 1
ATOM 1696 C CA . LEU A 1 229 ? -13.327 -4.174 -3.647 1.00 96.94 229 LEU A CA 1
ATOM 1697 C C . LEU A 1 229 ? -14.164 -3.093 -2.947 1.00 96.94 229 LEU A C 1
ATOM 1699 O O . LEU A 1 229 ? -13.687 -2.450 -2.015 1.00 96.94 229 LEU A O 1
ATOM 1703 N N . THR A 1 230 ? -15.422 -2.919 -3.354 1.00 98.12 230 THR A N 1
ATOM 1704 C CA . THR A 1 230 ? -16.362 -1.969 -2.743 1.00 98.12 230 THR A CA 1
ATOM 1705 C C . THR A 1 230 ? -16.651 -2.331 -1.287 1.00 98.12 230 THR A C 1
ATOM 1707 O O . THR A 1 230 ? -16.540 -1.476 -0.410 1.00 98.12 230 THR A O 1
ATOM 1710 N N . LEU A 1 231 ? -16.983 -3.596 -1.013 1.00 97.50 231 LEU A N 1
ATOM 1711 C CA . LEU A 1 231 ? -17.277 -4.085 0.338 1.00 97.50 231 LEU A CA 1
ATOM 1712 C C . LEU A 1 231 ? -16.049 -4.012 1.247 1.00 97.50 231 LEU A C 1
ATOM 1714 O O . LEU A 1 231 ? -16.159 -3.583 2.396 1.00 97.50 231 LEU A O 1
ATOM 1718 N N . PHE A 1 232 ? -14.881 -4.378 0.712 1.00 97.62 232 PHE A N 1
ATOM 1719 C CA . PHE A 1 232 ? -13.616 -4.261 1.425 1.00 97.62 232 PHE A CA 1
ATOM 1720 C C . PHE A 1 232 ? -13.345 -2.807 1.817 1.00 97.62 232 PHE A C 1
ATOM 1722 O O . PHE A 1 232 ? -13.233 -2.492 3.001 1.00 97.62 232 PHE A O 1
ATOM 1729 N N . SER A 1 233 ? -13.337 -1.899 0.840 1.00 97.50 233 SER A N 1
ATOM 1730 C CA . SER A 1 233 ? -13.107 -0.471 1.070 1.00 97.50 233 SER A CA 1
ATOM 1731 C C . SER A 1 233 ? -14.145 0.154 2.009 1.00 97.50 233 SER A C 1
ATOM 1733 O O . SER A 1 233 ? -13.788 1.000 2.827 1.00 97.50 233 SER A O 1
ATOM 1735 N N . ALA A 1 234 ? -15.406 -0.291 1.967 1.00 98.12 234 ALA A N 1
ATOM 1736 C CA . ALA A 1 234 ? -16.466 0.216 2.839 1.00 98.12 234 ALA A CA 1
ATOM 1737 C C . ALA A 1 234 ? -16.189 -0.074 4.323 1.00 98.12 234 ALA A C 1
ATOM 1739 O O . ALA A 1 234 ? -16.427 0.790 5.165 1.00 98.12 234 ALA A O 1
ATOM 1740 N N . ALA A 1 235 ? -15.644 -1.248 4.656 1.00 97.44 235 ALA A N 1
ATOM 1741 C CA . ALA A 1 235 ? -15.305 -1.599 6.036 1.00 97.44 235 ALA A CA 1
ATOM 1742 C C . ALA A 1 235 ? -14.175 -0.724 6.606 1.00 97.44 235 ALA A C 1
ATOM 1744 O O . ALA A 1 235 ? -14.256 -0.275 7.751 1.00 97.44 235 ALA A O 1
ATOM 1745 N N . TYR A 1 236 ? -13.140 -0.435 5.807 1.00 96.38 236 TYR A N 1
ATOM 1746 C CA . TYR A 1 236 ? -12.064 0.481 6.211 1.00 96.38 236 TYR A CA 1
ATOM 1747 C C . TYR A 1 236 ? -12.555 1.923 6.300 1.00 96.38 236 TYR A C 1
ATOM 1749 O O . TYR A 1 236 ? -12.214 2.640 7.241 1.00 96.38 236 TYR A O 1
ATOM 1757 N N . LEU A 1 237 ? -13.399 2.346 5.358 1.00 96.69 237 LEU A N 1
ATOM 1758 C CA . LEU A 1 237 ? -13.968 3.683 5.391 1.00 96.69 237 LEU A CA 1
ATOM 1759 C C . LEU A 1 237 ? -14.887 3.886 6.601 1.00 96.69 237 LEU A C 1
ATOM 1761 O O . LEU A 1 237 ? -14.832 4.944 7.222 1.00 96.69 237 LEU A O 1
ATOM 1765 N N . ALA A 1 238 ? -15.681 2.880 6.976 1.00 97.06 238 ALA A N 1
ATOM 1766 C CA . ALA A 1 238 ? -16.530 2.938 8.164 1.00 97.06 238 ALA A CA 1
ATOM 1767 C C . ALA A 1 238 ? -15.718 3.235 9.435 1.00 97.06 238 ALA A C 1
ATOM 1769 O O . ALA A 1 238 ? -16.156 3.997 10.299 1.00 97.06 238 ALA A O 1
ATOM 1770 N N . GLU A 1 239 ? -14.508 2.683 9.533 1.00 94.88 239 GLU A N 1
ATOM 1771 C CA . GLU A 1 239 ? -13.605 2.953 10.647 1.00 94.88 239 GLU A CA 1
ATOM 1772 C C . GLU A 1 239 ? -13.034 4.376 10.613 1.00 94.88 239 GLU A C 1
ATOM 1774 O O . GLU A 1 239 ? -12.978 5.040 11.648 1.00 94.88 239 GLU A O 1
ATOM 1779 N N . ASN A 1 240 ? -12.661 4.874 9.432 1.00 94.25 240 ASN A N 1
ATOM 1780 C CA . ASN A 1 240 ? -12.186 6.251 9.276 1.00 94.25 240 ASN A CA 1
ATOM 1781 C C . ASN A 1 240 ? -13.276 7.263 9.654 1.00 94.25 240 ASN A C 1
ATOM 1783 O O . ASN A 1 240 ? -13.010 8.217 10.382 1.00 94.25 240 ASN A O 1
ATOM 1787 N N . VAL A 1 241 ? -14.517 7.030 9.215 1.00 93.56 241 VAL A N 1
ATOM 1788 C CA . VAL A 1 241 ? -15.669 7.866 9.580 1.00 93.56 241 VAL A CA 1
ATOM 1789 C C . VAL A 1 241 ? -15.915 7.807 11.085 1.00 93.56 241 VAL A C 1
ATOM 1791 O O . VAL A 1 241 ? -16.112 8.844 11.711 1.00 93.56 241 VAL A O 1
ATOM 1794 N N . ARG A 1 242 ? -15.827 6.621 11.703 1.00 91.00 242 ARG A N 1
ATOM 1795 C CA . ARG A 1 242 ? -15.908 6.481 13.164 1.00 91.00 242 ARG A CA 1
ATOM 1796 C C . ARG A 1 242 ? -14.835 7.313 13.870 1.00 91.00 242 ARG A C 1
ATOM 1798 O O . ARG A 1 242 ? -15.160 7.961 14.858 1.00 91.00 242 ARG A O 1
ATOM 1805 N N . GLY A 1 243 ? -13.595 7.289 13.382 1.00 88.56 243 GLY A N 1
ATOM 1806 C CA . GLY A 1 243 ? -12.487 8.069 13.937 1.00 88.56 243 GLY A CA 1
ATOM 1807 C C . GLY A 1 243 ? -12.660 9.583 13.796 1.00 88.56 243 GLY A C 1
ATOM 1808 O O . GLY A 1 243 ? -12.128 10.314 14.616 1.00 88.56 243 GLY A O 1
ATOM 1809 N N . GLY A 1 244 ? -13.420 10.053 12.801 1.00 87.62 244 GLY A N 1
ATOM 1810 C CA . GLY A 1 244 ? -13.761 11.473 12.647 1.00 87.62 244 GLY A CA 1
ATOM 1811 C C . GLY A 1 244 ? -14.981 11.933 13.455 1.00 87.62 244 GLY A C 1
ATOM 1812 O O . GLY A 1 244 ? -15.179 13.131 13.626 1.00 87.62 244 GLY A O 1
ATOM 1813 N N . LEU A 1 245 ? -15.812 10.999 13.931 1.00 82.81 245 LEU A N 1
ATOM 1814 C CA . LEU A 1 245 ? -16.979 11.273 14.783 1.00 82.81 245 LEU A CA 1
ATOM 1815 C C . LEU A 1 245 ? -16.664 11.187 16.289 1.00 82.81 245 LEU A C 1
ATOM 1817 O O . LEU A 1 245 ? -17.562 11.406 17.106 1.00 82.81 245 LEU A O 1
ATOM 1821 N N . GLN A 1 246 ? -15.441 10.791 16.649 1.00 77.12 246 GLN A N 1
ATOM 1822 C CA . GLN A 1 246 ? -14.930 10.708 18.021 1.00 77.12 246 GLN A CA 1
ATOM 1823 C C . GLN A 1 246 ? -14.059 11.917 18.335 1.00 77.12 246 GLN A C 1
ATOM 1825 O O . GLN A 1 246 ? -14.163 12.388 19.487 1.00 77.12 246 GLN A O 1
#

Sequence (246 aa):
MMLLIYGANGLSALTLALILARFAWVGWMFYAGMNANRPYGSGALAGVIALGVVQSILIENVTLDMFSQPIGTWLPRLISAFAWLGIGVFAARRGANARSAVREAIALRALIGAGLVWLAIIIGIVLALSAAGATENLLPVTDTGRWGGFLLTLLLTVVAIIGSFPLGVLLALGRRSSLPAIRITCIVFIELVRGVPLITVLFMAQLLVPLVNPALAEVDNVFRAMVGLTLFSAAYLAENVRGGLQ

pLDDT: mean 80.45, std 14.51, range [32.81, 98.12]

Foldseek 3Di:
DVCVPPDLADCELVLVVLVLVLLVLLVQLLVLLLCCPPPCSVVSNVVSLVVLLVSLCVNLVVDPCCVVDDCVNCVVSVVVSVVSSVSSNVSSPNSNVCNVPDDPVVVVVVVVVSVVVSVVVVVVVVVVCVVSVSVCPHDPPDPPVVCVVVVLVVVLVVLLVVLLVVLLQCLLVQCVDPDPVSNVVSVCLLVVLVVDDLVVLLCCLQPVVCVVPVVCPPPDSSVSSSVSSNSSSNSVSNVVVNVVVD